Protein AF-A0A9X6NQ61-F1 (afdb_monomer_lite)

Structure (mmCIF, N/CA/C/O backbone):
data_AF-A0A9X6NQ61-F1
#
_entry.id   AF-A0A9X6NQ61-F1
#
loop_
_atom_site.group_PDB
_atom_site.id
_atom_site.type_symbol
_atom_site.label_atom_id
_atom_site.label_alt_id
_atom_site.label_comp_id
_atom_site.label_asym_id
_atom_site.label_entity_id
_atom_site.label_seq_id
_atom_site.pdbx_PDB_ins_code
_atom_site.Cartn_x
_atom_site.Cartn_y
_atom_site.Cartn_z
_atom_site.occupancy
_atom_site.B_iso_or_equiv
_atom_site.auth_seq_id
_atom_site.auth_comp_id
_atom_site.auth_asym_id
_atom_site.auth_atom_id
_atom_site.pdbx_PDB_model_num
ATOM 1 N N . MET A 1 1 ? 4.317 9.191 -12.120 1.00 81.50 1 MET A N 1
ATOM 2 C CA . MET A 1 1 ? 4.176 8.356 -13.330 1.00 81.50 1 MET A CA 1
ATOM 3 C C . MET A 1 1 ? 5.424 8.391 -14.205 1.00 81.50 1 MET A C 1
ATOM 5 O O . MET A 1 1 ? 6.043 7.347 -14.341 1.00 81.50 1 MET A O 1
ATOM 9 N N . ALA A 1 2 ? 5.845 9.556 -14.720 1.00 90.38 2 ALA A N 1
ATOM 10 C CA . ALA A 1 2 ? 6.974 9.668 -15.660 1.00 90.38 2 ALA A CA 1
ATOM 11 C C . ALA A 1 2 ? 8.340 9.178 -15.135 1.00 90.38 2 ALA A C 1
ATOM 13 O O . ALA A 1 2 ? 9.162 8.756 -15.931 1.00 90.38 2 ALA A O 1
ATOM 14 N N . ASN A 1 3 ? 8.570 9.180 -13.819 1.00 94.38 3 ASN A N 1
ATOM 15 C CA . ASN A 1 3 ? 9.815 8.655 -13.239 1.00 94.38 3 ASN A CA 1
ATOM 16 C C . ASN A 1 3 ? 9.701 7.193 -12.779 1.00 94.38 3 ASN A C 1
ATOM 18 O O . ASN A 1 3 ? 10.684 6.624 -12.324 1.00 94.38 3 ASN A O 1
ATOM 22 N N . PHE A 1 4 ? 8.500 6.604 -12.821 1.00 96.19 4 PHE A N 1
ATOM 23 C CA . PHE A 1 4 ? 8.295 5.214 -12.415 1.00 96.19 4 PHE A CA 1
ATOM 24 C C . PHE A 1 4 ? 8.163 4.325 -13.645 1.00 96.19 4 PHE A C 1
ATOM 26 O O . PHE A 1 4 ? 9.035 3.505 -13.913 1.00 96.19 4 PHE A O 1
ATOM 33 N N . LEU A 1 5 ? 7.093 4.533 -14.418 1.00 96.94 5 LEU A N 1
ATOM 34 C CA . LEU A 1 5 ? 6.710 3.628 -15.494 1.00 96.94 5 LEU A CA 1
ATOM 35 C C . LEU A 1 5 ? 7.825 3.400 -16.528 1.00 96.94 5 LEU A C 1
ATOM 37 O O . LEU A 1 5 ? 8.130 2.235 -16.770 1.00 96.94 5 LEU A O 1
ATOM 41 N N . PRO A 1 6 ? 8.481 4.436 -17.087 1.00 96.56 6 PRO A N 1
ATOM 42 C CA . PRO A 1 6 ? 9.492 4.213 -18.119 1.00 96.56 6 PRO A CA 1
ATOM 43 C C . PRO A 1 6 ? 10.884 3.875 -17.569 1.00 96.56 6 PRO A C 1
ATOM 45 O O . PRO A 1 6 ? 11.748 3.479 -18.339 1.00 96.56 6 PRO A O 1
ATOM 48 N N . ILE A 1 7 ? 11.136 4.052 -16.266 1.00 95.50 7 ILE A N 1
ATOM 49 C CA . ILE A 1 7 ? 12.489 3.922 -15.695 1.00 95.50 7 ILE A CA 1
ATOM 50 C C . ILE A 1 7 ? 12.673 2.582 -14.987 1.00 95.50 7 ILE A C 1
ATOM 52 O O . ILE A 1 7 ? 13.757 2.011 -15.043 1.00 95.50 7 ILE A O 1
ATOM 56 N N . ILE A 1 8 ? 11.643 2.085 -14.299 1.00 96.75 8 ILE A N 1
ATOM 57 C CA . ILE A 1 8 ? 11.787 0.954 -13.380 1.00 96.75 8 ILE A CA 1
ATOM 58 C C . ILE A 1 8 ? 11.386 -0.363 -14.075 1.00 96.75 8 ILE A C 1
ATOM 60 O O . ILE A 1 8 ? 10.201 -0.572 -14.364 1.00 96.75 8 ILE A O 1
ATOM 64 N N . PRO A 1 9 ? 12.344 -1.271 -14.338 1.00 95.38 9 PRO A N 1
ATOM 65 C CA . PRO A 1 9 ? 12.135 -2.507 -15.089 1.00 95.38 9 PRO A CA 1
ATOM 66 C C . PRO A 1 9 ? 11.587 -3.634 -14.197 1.00 95.38 9 PRO A C 1
ATOM 68 O O . PRO A 1 9 ? 12.262 -4.632 -13.949 1.00 95.38 9 PRO A O 1
ATOM 71 N N . CYS A 1 10 ? 10.368 -3.476 -13.683 1.00 96.56 10 CYS A N 1
ATOM 72 C CA . CYS A 1 10 ? 9.705 -4.489 -12.861 1.00 96.56 10 CYS A CA 1
ATOM 73 C C . CYS A 1 10 ? 8.367 -4.952 -13.442 1.00 96.56 10 CYS A C 1
ATOM 75 O O . CYS A 1 10 ? 7.785 -4.273 -14.289 1.00 96.56 10 CYS A O 1
ATOM 77 N N . HIS A 1 11 ? 7.882 -6.101 -12.957 1.00 97.94 11 HIS A N 1
ATOM 78 C CA . HIS A 1 11 ? 6.531 -6.582 -13.235 1.00 97.94 11 HIS A CA 1
ATOM 79 C C . HIS A 1 11 ? 5.491 -5.636 -12.621 1.00 97.94 11 HIS A C 1
ATOM 81 O O . HIS A 1 11 ? 5.504 -5.397 -11.412 1.00 97.94 11 HIS A O 1
ATOM 87 N N . LEU A 1 12 ? 4.579 -5.116 -13.441 1.00 98.00 12 LEU A N 1
ATOM 88 C CA . LEU A 1 12 ? 3.531 -4.190 -13.026 1.00 98.00 12 LEU A CA 1
ATOM 89 C C . LEU A 1 12 ? 2.151 -4.686 -13.454 1.00 98.00 12 LEU A C 1
ATOM 91 O O . LEU A 1 12 ? 1.887 -4.895 -14.637 1.00 98.00 12 LEU A O 1
ATOM 95 N N . TYR A 1 13 ? 1.251 -4.800 -12.481 1.00 98.50 13 TYR A N 1
ATOM 96 C CA . TYR A 1 13 ? -0.189 -4.894 -12.696 1.00 98.50 13 TYR A CA 1
ATOM 97 C C . TYR A 1 13 ? -0.779 -3.496 -12.480 1.00 98.50 13 TYR A C 1
ATOM 99 O O . TYR A 1 13 ? -0.846 -3.014 -11.350 1.00 98.50 13 TYR A O 1
ATOM 107 N N . ILE A 1 14 ? -1.126 -2.804 -13.565 1.00 97.94 14 ILE A N 1
ATOM 108 C CA . ILE A 1 14 ? -1.539 -1.398 -13.542 1.00 97.94 14 ILE A CA 1
ATOM 109 C C . ILE A 1 14 ? -3.033 -1.315 -13.808 1.00 97.94 14 ILE A C 1
ATOM 111 O O . ILE A 1 14 ? -3.489 -1.605 -14.910 1.00 97.94 14 ILE A O 1
ATOM 115 N N . VAL A 1 15 ? -3.783 -0.850 -12.813 1.00 97.50 15 VAL A N 1
ATOM 116 C CA . VAL A 1 15 ? -5.192 -0.489 -12.978 1.00 97.50 15 VAL A CA 1
ATOM 117 C C . VAL A 1 15 ? -5.274 0.998 -13.297 1.00 97.50 15 VAL A C 1
ATOM 119 O O . VAL A 1 15 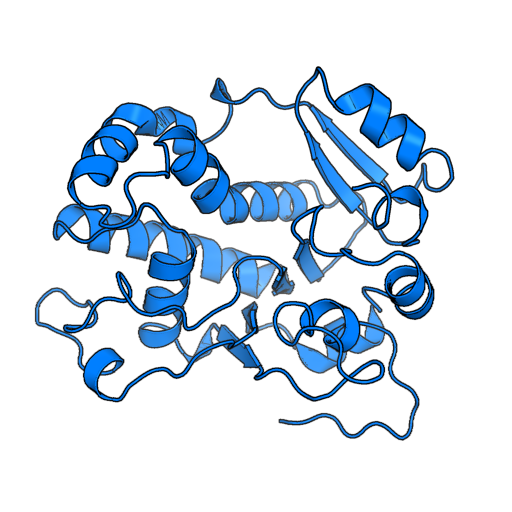? -4.687 1.822 -12.595 1.00 97.50 15 VAL A O 1
ATOM 122 N N . THR A 1 16 ? -5.966 1.346 -14.376 1.00 97.19 16 THR A N 1
ATOM 123 C CA . THR A 1 16 ? -6.075 2.723 -14.866 1.00 97.19 16 THR A CA 1
ATOM 124 C C . THR A 1 16 ? -7.431 2.967 -15.526 1.00 97.19 16 THR A C 1
ATOM 126 O O . THR A 1 16 ? -8.171 2.025 -15.808 1.00 97.19 16 THR A O 1
ATOM 129 N N . ASP A 1 17 ? -7.787 4.228 -15.745 1.00 96.31 17 ASP A N 1
ATOM 130 C CA . ASP A 1 17 ? -8.988 4.600 -16.490 1.00 96.31 17 ASP A CA 1
ATOM 131 C C . ASP A 1 17 ? -8.736 4.579 -18.010 1.00 96.31 17 ASP A C 1
ATOM 133 O O . ASP A 1 17 ? -7.605 4.471 -18.490 1.00 96.31 17 ASP A O 1
ATOM 137 N N . SER A 1 18 ? -9.810 4.676 -18.794 1.00 97.31 18 SER A N 1
ATOM 138 C CA . SER A 1 18 ? -9.718 4.646 -20.257 1.00 97.31 18 SER A CA 1
ATOM 139 C C . SER A 1 18 ? -9.001 5.857 -20.858 1.00 97.31 18 SER A C 1
ATOM 141 O O . SER A 1 18 ? -8.491 5.757 -21.969 1.00 97.31 18 SER A O 1
ATOM 143 N N . GLU A 1 19 ? -8.984 6.996 -20.163 1.00 97.19 19 GLU A N 1
ATOM 144 C CA . GLU A 1 19 ? -8.360 8.235 -20.644 1.00 97.19 19 GLU A CA 1
ATOM 145 C C . GLU A 1 19 ? -6.833 8.176 -20.497 1.00 97.19 19 GLU A C 1
ATOM 147 O O . GLU A 1 19 ? -6.093 8.682 -21.339 1.00 97.19 19 GLU A O 1
ATOM 152 N N . SER A 1 20 ? -6.364 7.507 -19.446 1.00 96.50 20 SER A N 1
ATOM 153 C CA . SER A 1 20 ? -4.957 7.371 -19.077 1.00 96.50 20 SER A CA 1
ATOM 154 C C . SER A 1 20 ? -4.289 6.139 -19.696 1.00 96.50 20 SER A C 1
ATOM 156 O O . SER A 1 20 ? -3.062 6.107 -19.815 1.00 96.50 20 SER A O 1
ATOM 158 N N . ALA A 1 21 ? -5.068 5.139 -20.125 1.00 97.12 21 ALA A N 1
ATOM 159 C CA . ALA A 1 21 ? -4.572 3.856 -20.628 1.00 97.12 21 ALA A CA 1
ATOM 160 C C . ALA A 1 21 ? -3.501 3.995 -21.721 1.00 97.12 21 ALA A C 1
ATOM 162 O O . ALA A 1 21 ? -2.420 3.420 -21.596 1.00 97.12 21 ALA A O 1
ATOM 163 N N . SER A 1 22 ? -3.746 4.818 -22.746 1.00 97.19 22 SER A N 1
ATOM 164 C CA . SER A 1 22 ? -2.795 4.988 -23.853 1.00 97.19 22 SER A CA 1
ATOM 165 C C . SER A 1 22 ? -1.465 5.600 -23.408 1.00 97.19 22 SER A C 1
ATOM 167 O O . SER A 1 22 ? -0.414 5.275 -23.955 1.00 97.19 22 SER A O 1
ATOM 169 N N . GLU A 1 23 ? -1.491 6.492 -22.416 1.00 97.31 23 GLU A N 1
ATOM 170 C CA . GLU A 1 23 ? -0.270 7.093 -21.875 1.00 97.31 23 GLU A CA 1
ATOM 171 C C . GLU A 1 23 ? 0.503 6.092 -21.008 1.00 97.31 23 GLU A C 1
ATOM 173 O O . GLU A 1 23 ? 1.728 6.021 -21.101 1.00 97.31 23 GLU A O 1
ATOM 178 N N . VAL A 1 24 ? -0.196 5.277 -20.212 1.00 97.19 24 VAL A N 1
ATOM 179 C CA . VAL A 1 24 ? 0.412 4.183 -19.439 1.00 97.19 24 VAL A CA 1
ATOM 180 C C . VAL A 1 24 ? 1.105 3.188 -20.370 1.00 97.19 24 VAL A C 1
ATOM 182 O O . VAL A 1 24 ? 2.274 2.869 -20.154 1.00 97.19 24 VAL A O 1
ATOM 185 N N . GLU A 1 25 ? 0.421 2.741 -21.424 1.00 96.75 25 GLU A N 1
ATOM 186 C CA . GLU A 1 25 ? 0.977 1.830 -22.431 1.00 96.75 25 GLU A CA 1
ATOM 187 C C . GLU A 1 25 ? 2.195 2.441 -23.127 1.00 96.75 25 GLU A C 1
ATOM 189 O O . GLU A 1 25 ? 3.233 1.792 -23.245 1.00 96.75 25 GLU A O 1
ATOM 194 N N . ARG A 1 26 ? 2.118 3.721 -23.515 1.00 97.75 26 ARG A N 1
ATOM 195 C CA . ARG A 1 26 ? 3.241 4.440 -24.129 1.00 97.75 26 ARG A CA 1
ATOM 196 C C . ARG A 1 26 ? 4.453 4.512 -23.200 1.00 97.75 26 ARG A C 1
ATOM 198 O O . ARG A 1 26 ? 5.577 4.315 -23.650 1.00 97.75 26 ARG A O 1
ATOM 205 N N . LEU A 1 27 ? 4.245 4.800 -21.915 1.00 97.69 27 LEU A N 1
ATOM 206 C CA . LEU A 1 27 ? 5.321 4.866 -20.920 1.00 97.69 27 LEU A CA 1
ATOM 207 C C . LEU A 1 27 ? 5.892 3.490 -20.555 1.00 97.69 27 LEU A C 1
ATOM 209 O O . LEU A 1 27 ? 6.984 3.428 -19.999 1.00 97.69 27 LEU A O 1
ATOM 21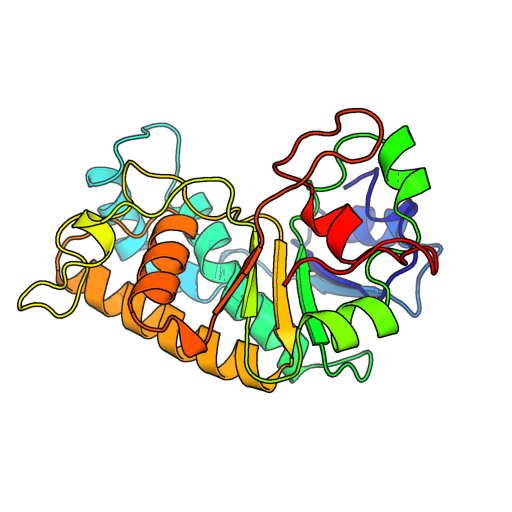3 N N . ARG A 1 28 ? 5.176 2.402 -20.850 1.00 97.62 28 ARG A N 1
ATOM 214 C CA . ARG A 1 28 ? 5.609 1.013 -20.629 1.00 97.62 28 ARG A CA 1
ATOM 215 C C . ARG A 1 28 ? 5.963 0.275 -21.918 1.00 97.62 28 ARG A C 1
ATOM 217 O O . ARG A 1 28 ? 6.131 -0.940 -21.883 1.00 97.62 28 ARG A O 1
ATOM 224 N N . ALA A 1 29 ? 6.132 0.991 -23.029 1.00 97.06 29 ALA A N 1
ATOM 225 C CA . ALA A 1 29 ? 6.420 0.401 -24.335 1.00 97.06 29 ALA A CA 1
ATOM 226 C C . ALA A 1 29 ? 7.701 -0.456 -24.355 1.00 97.06 29 ALA A C 1
ATOM 228 O O . ALA A 1 29 ? 7.752 -1.447 -25.081 1.00 97.06 29 ALA A O 1
ATOM 229 N N . ASP A 1 30 ? 8.695 -0.118 -23.527 1.00 97.00 30 ASP A N 1
ATOM 230 C CA . ASP A 1 30 ? 9.949 -0.875 -23.394 1.00 97.00 30 ASP A CA 1
ATOM 231 C C . ASP A 1 30 ? 9.821 -2.125 -22.495 1.00 97.00 30 ASP A C 1
ATOM 233 O O . ASP A 1 30 ? 10.749 -2.929 -22.426 1.00 97.00 30 ASP A O 1
ATOM 237 N N . PHE A 1 31 ? 8.670 -2.319 -21.836 1.00 96.50 31 PHE A N 1
ATOM 238 C CA . PHE A 1 31 ? 8.402 -3.398 -20.874 1.00 96.50 31 PHE A CA 1
ATOM 239 C C . PHE A 1 31 ? 7.084 -4.155 -21.160 1.00 96.50 31 PHE A C 1
ATOM 241 O O . PHE A 1 31 ? 6.224 -4.266 -20.272 1.00 96.50 31 PHE A O 1
ATOM 248 N N . PRO A 1 32 ? 6.850 -4.638 -22.397 1.00 93.69 32 PRO A N 1
ATOM 249 C CA . PRO A 1 32 ? 5.556 -5.190 -22.795 1.00 93.69 32 PRO A CA 1
ATOM 250 C C . PRO A 1 32 ? 5.233 -6.539 -22.137 1.00 93.69 32 PRO A C 1
ATOM 252 O O . PRO A 1 32 ? 4.059 -6.863 -21.979 1.00 93.69 32 PRO A O 1
ATOM 255 N N . ASN A 1 33 ? 6.243 -7.325 -21.744 1.00 95.94 33 ASN A N 1
ATOM 256 C CA . ASN A 1 33 ? 6.042 -8.629 -21.098 1.00 95.94 33 ASN A CA 1
ATOM 257 C C . ASN A 1 33 ? 6.010 -8.521 -19.568 1.00 95.94 33 ASN A C 1
ATOM 259 O O . ASN A 1 33 ? 5.606 -9.452 -18.881 1.00 95.94 33 ASN A O 1
ATOM 263 N N . GLU A 1 34 ? 6.417 -7.371 -19.040 1.00 96.94 34 GLU A N 1
ATOM 264 C CA . GLU A 1 34 ? 6.486 -7.050 -17.623 1.00 96.94 34 GLU A CA 1
ATOM 265 C C . GLU A 1 34 ? 5.332 -6.132 -17.200 1.00 96.94 34 GLU A C 1
ATOM 267 O O . GLU A 1 34 ? 5.340 -5.583 -16.101 1.00 96.94 34 GLU A O 1
ATOM 272 N N . THR A 1 35 ? 4.342 -5.909 -18.066 1.00 97.94 35 THR A N 1
ATOM 273 C CA . THR A 1 35 ? 3.245 -4.978 -17.793 1.00 97.94 35 THR A CA 1
ATOM 274 C C . THR A 1 35 ? 1.906 -5.582 -18.181 1.00 97.94 35 THR A C 1
ATOM 276 O O . THR A 1 35 ? 1.672 -5.939 -19.331 1.00 97.94 35 THR A O 1
ATOM 279 N N . LYS A 1 36 ? 0.985 -5.626 -17.220 1.00 98.12 36 LYS A N 1
ATOM 280 C CA . LYS A 1 36 ? -0.428 -5.918 -17.433 1.00 98.12 36 LYS A CA 1
ATOM 281 C C . LYS A 1 36 ? -1.213 -4.646 -17.144 1.00 98.12 36 LYS A C 1
ATOM 283 O O . LYS A 1 36 ? -1.224 -4.184 -16.007 1.00 98.12 36 LYS A O 1
ATOM 288 N N . VAL A 1 37 ? -1.862 -4.085 -18.162 1.00 98.06 37 VAL A N 1
ATOM 289 C CA . VAL A 1 37 ? -2.749 -2.922 -18.010 1.00 98.06 37 VAL A CA 1
ATOM 290 C C . VAL A 1 37 ? -4.196 -3.399 -17.935 1.00 98.06 37 VAL A C 1
ATOM 292 O O . VAL A 1 37 ? -4.646 -4.179 -18.774 1.00 98.06 37 VAL A O 1
ATOM 295 N N . ILE A 1 38 ? -4.918 -2.923 -16.926 1.00 98.12 38 ILE A N 1
ATOM 296 C CA . ILE A 1 38 ? -6.340 -3.166 -16.709 1.00 98.12 38 ILE A CA 1
ATOM 297 C C . ILE A 1 38 ? -7.057 -1.825 -16.758 1.00 98.12 38 ILE A C 1
ATOM 299 O O . ILE A 1 38 ? -6.824 -0.955 -15.918 1.00 98.12 38 ILE A O 1
ATOM 303 N N . VAL A 1 39 ? -7.951 -1.673 -17.730 1.00 98.12 39 VAL A N 1
ATOM 304 C CA . VAL A 1 39 ? -8.818 -0.498 -17.815 1.00 98.12 39 VAL A CA 1
ATOM 305 C C . VAL A 1 39 ? -10.061 -0.741 -16.971 1.00 98.12 39 VAL A C 1
ATOM 307 O O . VAL A 1 39 ? -10.788 -1.706 -17.206 1.00 98.12 39 VAL A O 1
ATOM 310 N N . LYS A 1 40 ? -10.309 0.127 -15.991 1.00 97.44 40 LYS A N 1
ATOM 311 C CA . LYS A 1 40 ? -11.452 0.029 -15.081 1.00 97.44 40 LYS A CA 1
ATOM 312 C C . LYS A 1 40 ? -12.071 1.402 -14.847 1.00 97.44 40 LYS A C 1
ATOM 314 O O . LYS A 1 40 ? -11.358 2.378 -14.625 1.00 97.44 40 LYS A O 1
ATOM 319 N N . SER A 1 41 ? -13.400 1.484 -14.899 1.00 97.50 41 SER A N 1
ATOM 320 C CA . SER A 1 41 ? -14.103 2.727 -14.586 1.00 97.50 41 SER A CA 1
ATOM 321 C C . SER A 1 41 ? -14.241 2.909 -13.074 1.00 97.50 41 SER A C 1
ATOM 323 O O . SER A 1 41 ? -14.288 1.937 -12.320 1.00 97.50 41 SER A O 1
ATOM 325 N N . PHE A 1 42 ? -14.373 4.156 -12.618 1.00 97.75 42 PHE A N 1
ATOM 326 C CA . PHE A 1 42 ? -14.584 4.443 -11.196 1.00 97.75 42 PHE A CA 1
ATOM 327 C C . PHE A 1 42 ? -15.820 3.724 -10.626 1.00 97.75 42 PHE A C 1
ATOM 329 O O . PHE A 1 42 ? -15.789 3.236 -9.504 1.00 97.75 42 PHE A O 1
ATOM 336 N N . SER A 1 43 ? -16.900 3.603 -11.404 1.00 97.50 43 SER A N 1
ATOM 337 C CA . SER A 1 43 ? -18.125 2.915 -10.973 1.00 97.50 43 SER A CA 1
ATOM 338 C C . SER A 1 43 ? -17.973 1.403 -10.796 1.00 97.50 43 SER A C 1
ATOM 340 O O . SER A 1 43 ? -18.802 0.790 -10.122 1.00 97.50 43 SER A O 1
ATOM 342 N N . ASP A 1 44 ? -16.939 0.797 -11.384 1.00 97.38 44 ASP A N 1
ATOM 343 C CA . ASP A 1 44 ? -16.690 -0.642 -11.259 1.00 97.38 44 ASP A CA 1
ATOM 344 C C . ASP A 1 44 ? -15.967 -1.000 -9.953 1.00 97.38 44 ASP A C 1
ATOM 346 O O . ASP A 1 44 ? -15.991 -2.165 -9.543 1.00 97.38 44 ASP A O 1
ATOM 350 N N . LEU A 1 45 ? -15.359 -0.008 -9.292 1.00 98.38 45 LEU A N 1
ATOM 351 C CA . LEU A 1 45 ? -14.671 -0.165 -8.013 1.00 98.38 45 LEU A CA 1
ATOM 352 C C . LEU A 1 45 ? -15.645 -0.650 -6.930 1.00 98.38 45 LEU A C 1
ATOM 354 O O . LEU A 1 45 ? -16.824 -0.280 -6.900 1.00 98.38 45 LEU A O 1
ATOM 358 N N . ILE A 1 46 ? -15.163 -1.498 -6.028 1.00 98.19 46 ILE A N 1
ATOM 359 C CA . ILE A 1 46 ? -15.983 -2.081 -4.964 1.00 98.19 46 ILE A CA 1
ATOM 360 C C . ILE A 1 46 ? -16.423 -0.989 -3.989 1.00 98.19 46 ILE A C 1
ATOM 362 O O . ILE A 1 46 ? -17.618 -0.862 -3.714 1.00 98.19 46 ILE A O 1
ATOM 366 N N . GLU A 1 47 ? -15.501 -0.142 -3.539 1.00 98.31 47 GLU A N 1
ATOM 367 C CA . GLU A 1 47 ? -15.795 0.935 -2.600 1.00 98.31 47 GLU A CA 1
ATOM 368 C C . GLU A 1 47 ? -16.624 2.054 -3.243 1.00 98.31 47 GLU A C 1
ATOM 370 O O . GLU A 1 47 ? -17.395 2.713 -2.543 1.00 98.31 47 GLU A O 1
ATOM 375 N N . ALA A 1 48 ? -16.599 2.216 -4.572 1.00 98.31 48 ALA A N 1
ATOM 376 C CA . ALA A 1 48 ? -17.498 3.149 -5.261 1.00 98.31 48 ALA A CA 1
ATOM 377 C C . ALA A 1 48 ? -18.978 2.766 -5.092 1.00 98.31 48 ALA A C 1
ATOM 379 O O . ALA A 1 48 ? -19.846 3.638 -5.030 1.00 98.31 48 ALA A O 1
ATOM 380 N N . LYS A 1 49 ? -19.287 1.473 -4.924 1.00 98.06 49 LYS A N 1
ATOM 381 C CA . LYS A 1 49 ? -20.657 0.990 -4.658 1.00 98.06 49 LYS A CA 1
ATOM 382 C C . LYS A 1 49 ? -21.164 1.405 -3.273 1.00 98.06 49 LYS A C 1
ATOM 384 O O . LYS A 1 49 ? -22.364 1.342 -3.020 1.00 98.06 49 LYS A O 1
ATOM 389 N N . ARG A 1 50 ? -20.270 1.863 -2.389 1.00 97.19 50 ARG A N 1
ATOM 390 C CA . ARG A 1 50 ? -20.566 2.369 -1.039 1.00 97.19 50 ARG A CA 1
ATOM 391 C C . ARG A 1 50 ? -20.530 3.900 -0.972 1.00 97.19 50 ARG A C 1
ATOM 393 O O . ARG A 1 50 ? -20.377 4.458 0.109 1.00 97.19 50 ARG A O 1
ATOM 400 N N . MET A 1 51 ? -20.724 4.597 -2.098 1.00 98.00 51 MET A N 1
ATOM 401 C CA . MET A 1 51 ? -20.614 6.063 -2.183 1.00 98.00 51 MET A CA 1
ATOM 402 C C . MET A 1 51 ? -21.431 6.824 -1.129 1.00 98.00 51 MET A C 1
ATOM 404 O O . MET A 1 51 ? -20.939 7.797 -0.567 1.00 98.00 51 MET A O 1
ATOM 408 N N . THR A 1 52 ? -22.650 6.379 -0.802 1.00 97.88 52 THR A N 1
ATOM 409 C CA . THR A 1 52 ? -23.456 7.016 0.257 1.00 97.88 52 THR A CA 1
ATOM 410 C C . THR A 1 52 ? -22.725 7.043 1.601 1.00 97.88 52 THR A C 1
ATOM 412 O O . THR A 1 52 ? -22.711 8.078 2.260 1.00 97.88 52 THR A O 1
ATOM 415 N N . MET A 1 53 ? -22.049 5.951 1.968 1.00 97.50 53 MET A N 1
ATOM 416 C CA . MET A 1 53 ? -21.247 5.887 3.191 1.00 97.50 53 MET A CA 1
ATOM 417 C C . MET A 1 53 ? -20.057 6.854 3.121 1.00 97.50 53 MET A C 1
ATOM 419 O O . MET A 1 53 ? -19.791 7.567 4.086 1.00 97.50 53 MET A O 1
ATOM 423 N N . TRP A 1 54 ? -19.384 6.964 1.973 1.00 98.00 54 TRP A N 1
ATOM 424 C CA . TRP A 1 54 ? -18.257 7.889 1.806 1.00 98.00 54 TRP A CA 1
ATOM 425 C C . TRP A 1 54 ? -18.659 9.364 1.874 1.00 98.00 54 TRP A C 1
ATOM 427 O O . TRP A 1 54 ? -17.913 10.177 2.418 1.00 98.00 54 TRP A O 1
ATOM 437 N N . VAL A 1 55 ? -19.855 9.708 1.392 1.00 97.62 55 VAL A N 1
ATOM 438 C CA . VAL A 1 55 ? -20.435 11.049 1.559 1.00 97.62 55 VAL A CA 1
ATOM 439 C C . VAL A 1 55 ? -20.683 11.363 3.037 1.00 97.62 55 VAL A C 1
ATOM 441 O O . VAL A 1 55 ? -20.445 12.484 3.474 1.00 97.62 55 VAL A O 1
ATOM 444 N N . GLU A 1 56 ? -21.109 10.390 3.842 1.00 96.69 56 GLU A N 1
ATOM 445 C CA . GLU A 1 56 ? -21.279 10.589 5.288 1.00 96.69 56 GLU A CA 1
ATOM 446 C C . GLU A 1 56 ? -19.931 10.807 5.998 1.00 96.69 56 GLU A C 1
ATOM 448 O O . GLU A 1 56 ? -19.830 11.647 6.897 1.00 96.69 56 GLU A O 1
ATOM 453 N N . GLN A 1 57 ? -18.865 10.127 5.556 1.00 96.94 57 GLN A N 1
ATOM 454 C CA . GLN A 1 57 ? -17.522 10.265 6.135 1.00 96.94 57 GLN A CA 1
ATOM 455 C C . GLN A 1 57 ? -16.941 11.683 6.008 1.00 96.94 57 GLN A C 1
ATOM 457 O O . GLN A 1 57 ? -16.154 12.086 6.866 1.00 96.94 57 GLN A O 1
ATOM 462 N N . THR A 1 58 ? -17.360 12.492 5.025 1.00 96.12 58 THR A N 1
ATOM 463 C CA . THR A 1 58 ? -16.882 13.887 4.893 1.00 96.12 58 THR A CA 1
ATOM 464 C C . THR A 1 58 ? -17.272 14.760 6.088 1.00 96.12 58 THR A C 1
ATOM 466 O O . THR A 1 58 ? -16.650 15.794 6.346 1.00 96.12 58 THR A O 1
ATOM 469 N N . GLN A 1 59 ? -18.330 14.382 6.815 1.00 94.88 59 GLN A N 1
ATOM 470 C CA . GLN A 1 59 ? -18.760 15.093 8.020 1.00 94.88 59 GLN A CA 1
ATOM 471 C C . GLN A 1 59 ? -17.808 14.843 9.189 1.00 94.88 59 GLN A C 1
ATOM 473 O O . GLN A 1 59 ? -17.607 15.733 10.016 1.00 94.88 59 GLN A O 1
ATOM 478 N N . LEU A 1 60 ? -17.197 13.658 9.223 1.00 94.94 60 LEU A N 1
ATOM 479 C CA . LEU A 1 60 ? -16.221 13.267 10.231 1.00 94.94 60 LEU A CA 1
ATOM 480 C C . LEU A 1 60 ? -14.813 13.757 9.884 1.00 94.94 60 LEU A C 1
ATOM 482 O O . LEU A 1 60 ? -14.012 13.943 10.795 1.00 94.94 60 LEU A O 1
ATOM 486 N N . ASP A 1 61 ? -14.507 14.001 8.606 1.00 95.00 61 ASP A N 1
ATOM 487 C CA . ASP A 1 61 ? -13.181 14.467 8.207 1.00 95.00 61 ASP A CA 1
ATOM 488 C C . ASP A 1 61 ? -12.900 15.894 8.703 1.00 95.00 61 ASP A C 1
ATOM 490 O O . ASP A 1 61 ? -13.636 16.856 8.440 1.00 95.00 61 ASP A O 1
ATOM 494 N N . HIS A 1 62 ? -11.790 16.028 9.419 1.00 91.75 62 HIS A N 1
ATOM 495 C CA . HIS A 1 62 ? -11.268 17.309 9.876 1.00 91.75 62 HIS A CA 1
ATOM 496 C C . HIS A 1 62 ? -10.550 18.072 8.750 1.00 91.75 62 HIS A C 1
ATOM 498 O O . HIS A 1 62 ? -10.484 19.301 8.781 1.00 91.75 62 HIS A O 1
ATOM 504 N N . GLU A 1 63 ? -10.068 17.365 7.727 1.00 90.75 63 GLU A N 1
ATOM 505 C CA . GLU A 1 63 ? -9.374 17.909 6.566 1.00 90.75 63 GLU A CA 1
ATOM 506 C C . GLU A 1 63 ? -10.374 18.168 5.430 1.00 90.75 63 GLU A C 1
ATOM 508 O O . GLU A 1 63 ? -10.694 17.303 4.623 1.00 90.75 63 GLU A O 1
ATOM 513 N N . LYS A 1 64 ? -10.875 19.403 5.331 1.00 86.00 64 LYS A N 1
ATOM 514 C CA . LYS A 1 64 ? -11.994 19.765 4.432 1.00 86.00 64 LYS A CA 1
ATOM 515 C C . LYS A 1 64 ? -11.686 19.781 2.926 1.00 86.00 64 LYS A C 1
ATOM 517 O O . LYS A 1 64 ? -12.519 20.235 2.151 1.00 86.00 64 LYS A O 1
ATOM 522 N N . HIS A 1 65 ? -10.507 19.330 2.514 1.00 91.62 65 HIS A N 1
ATOM 523 C CA . HIS A 1 65 ? -10.084 19.318 1.113 1.00 91.62 65 HIS A CA 1
ATOM 524 C C . HIS A 1 65 ? -10.177 17.929 0.461 1.00 91.62 65 HIS A C 1
ATOM 526 O O . HIS A 1 65 ? -9.984 17.821 -0.748 1.00 91.62 65 HIS A O 1
ATOM 532 N N . HIS A 1 66 ? -10.479 16.881 1.233 1.00 95.56 66 HIS A N 1
ATOM 533 C CA . HIS A 1 66 ? -10.709 15.540 0.702 1.00 95.56 66 HIS A CA 1
ATOM 534 C C . HIS A 1 66 ? -12.144 15.364 0.197 1.00 95.56 66 HIS A C 1
ATOM 536 O O . HIS A 1 66 ? -13.076 16.000 0.696 1.00 95.56 66 HIS A O 1
ATOM 542 N N . THR A 1 67 ? -12.322 14.477 -0.784 1.00 97.44 67 THR A N 1
ATOM 543 C CA . THR A 1 67 ? -13.629 14.164 -1.375 1.00 97.44 67 THR A CA 1
ATOM 544 C C . THR A 1 67 ? -13.997 12.690 -1.165 1.00 97.44 67 THR A C 1
ATOM 546 O O . THR A 1 67 ? -13.102 11.860 -0.981 1.00 97.44 67 THR A O 1
ATOM 549 N N . PRO A 1 68 ? -15.293 12.329 -1.221 1.00 97.94 68 PRO A N 1
ATOM 550 C CA . PRO A 1 68 ? -15.735 10.934 -1.173 1.00 97.94 68 PRO A CA 1
ATOM 551 C C . PRO A 1 68 ? -15.048 10.037 -2.208 1.00 97.94 68 PRO A C 1
ATOM 553 O O . PRO A 1 68 ? -14.689 8.902 -1.907 1.00 97.94 68 PRO A O 1
ATOM 556 N N . GLU A 1 69 ? -14.816 10.548 -3.417 1.00 98.31 69 GLU A N 1
ATOM 557 C CA . GLU A 1 69 ? -14.135 9.818 -4.485 1.00 98.31 69 GLU A CA 1
ATOM 558 C C . GLU A 1 69 ? -12.686 9.502 -4.115 1.00 98.31 69 GLU A C 1
ATOM 560 O O . GLU A 1 69 ? -12.197 8.414 -4.408 1.00 98.31 69 GLU A O 1
ATOM 565 N N . LEU A 1 70 ? -12.007 10.414 -3.418 1.00 97.56 70 LEU A N 1
ATOM 566 C CA . LEU A 1 70 ? -10.657 10.169 -2.925 1.00 97.56 70 LEU A CA 1
ATOM 567 C C . LEU A 1 70 ? -10.641 9.072 -1.852 1.00 97.56 70 LEU A C 1
ATOM 569 O O . LEU A 1 70 ? -9.766 8.207 -1.885 1.00 97.56 70 LEU A O 1
ATOM 573 N N . TYR A 1 71 ? -11.632 9.055 -0.953 1.00 98.38 71 TYR A N 1
ATOM 574 C CA . TYR A 1 71 ? -11.776 7.984 0.039 1.00 98.38 71 TYR A CA 1
ATOM 575 C C . TYR A 1 71 ? -11.990 6.621 -0.618 1.00 98.38 71 TYR A C 1
ATOM 577 O O . TYR A 1 71 ? -11.386 5.642 -0.180 1.00 98.38 71 TYR A O 1
ATOM 585 N N . VAL A 1 72 ? -12.791 6.564 -1.690 1.00 98.62 72 VAL A N 1
ATOM 586 C CA . VAL A 1 72 ? -12.952 5.351 -2.504 1.00 98.62 72 VAL A CA 1
ATOM 587 C C . VAL A 1 72 ? -11.592 4.885 -3.011 1.00 98.62 72 VAL A C 1
ATOM 589 O O . VAL A 1 72 ? -11.198 3.766 -2.713 1.00 98.62 72 VAL A O 1
ATOM 592 N N . ILE A 1 73 ? -10.838 5.741 -3.708 1.00 97.88 73 ILE A N 1
ATOM 593 C CA . ILE A 1 73 ? -9.540 5.356 -4.287 1.00 97.88 73 ILE A CA 1
ATOM 594 C C . ILE A 1 73 ? -8.560 4.856 -3.220 1.00 97.88 73 ILE A C 1
ATOM 596 O O . ILE A 1 73 ? -7.871 3.860 -3.438 1.00 97.88 73 ILE A O 1
ATOM 600 N N . TRP A 1 74 ? -8.496 5.513 -2.061 1.00 98.25 74 TRP A N 1
ATOM 601 C CA . TRP A 1 74 ? -7.629 5.086 -0.963 1.00 98.25 74 TRP A CA 1
ATOM 602 C C . TRP A 1 74 ? -8.015 3.718 -0.398 1.00 98.25 74 TRP A C 1
ATOM 604 O O . TRP A 1 74 ? -7.148 2.867 -0.207 1.00 98.25 74 TRP A O 1
ATOM 614 N N . ASN A 1 75 ? -9.303 3.478 -0.169 1.00 98.44 75 ASN A N 1
ATOM 615 C CA . ASN A 1 75 ? -9.781 2.230 0.423 1.00 98.44 75 ASN A CA 1
ATOM 616 C C . ASN A 1 75 ? -9.914 1.081 -0.598 1.00 98.44 75 ASN A C 1
ATOM 618 O O . ASN A 1 75 ? -9.983 -0.084 -0.210 1.00 98.44 75 ASN A O 1
ATOM 622 N N . GLU A 1 76 ? -9.870 1.378 -1.898 1.00 98.56 76 GLU A N 1
ATOM 623 C CA . GLU A 1 76 ? -9.903 0.392 -2.984 1.00 98.56 76 GLU A CA 1
ATOM 624 C C . GLU A 1 76 ? -8.549 -0.312 -3.191 1.00 98.56 76 GLU A C 1
ATOM 626 O O . GLU A 1 76 ? -8.495 -1.416 -3.730 1.00 98.56 76 GLU A O 1
ATOM 631 N N . LYS A 1 77 ? -7.437 0.281 -2.730 1.00 98.50 77 LYS A N 1
ATOM 632 C CA . LYS A 1 77 ? -6.071 -0.243 -2.938 1.00 98.50 77 LYS A CA 1
ATOM 633 C C . LYS A 1 77 ? -5.926 -1.718 -2.560 1.00 98.50 77 LYS A C 1
ATOM 635 O O . LYS A 1 77 ? -5.260 -2.481 -3.257 1.00 98.50 77 LYS A O 1
ATOM 640 N N . VAL A 1 78 ? -6.547 -2.128 -1.452 1.00 98.50 78 VAL A N 1
ATOM 641 C CA . VAL A 1 78 ? -6.477 -3.510 -0.960 1.00 98.50 78 VAL A CA 1
ATOM 642 C C . VAL A 1 78 ? -7.270 -4.460 -1.866 1.00 98.50 78 VAL A C 1
ATOM 644 O O . VAL A 1 78 ? -6.793 -5.560 -2.132 1.00 98.50 78 VAL A O 1
ATOM 647 N N . HIS A 1 79 ? -8.423 -4.042 -2.397 1.00 98.62 79 HIS A N 1
ATOM 648 C CA . HIS A 1 79 ? -9.162 -4.802 -3.410 1.00 98.62 79 HIS A CA 1
ATOM 649 C C . HIS A 1 79 ? -8.372 -4.955 -4.711 1.00 98.62 79 HIS A C 1
ATOM 651 O O . HIS A 1 79 ? -8.232 -6.070 -5.204 1.00 98.62 79 HIS A O 1
ATOM 657 N N . LEU A 1 80 ? -7.773 -3.881 -5.228 1.00 98.62 80 LEU A N 1
ATOM 658 C CA . LEU A 1 80 ? -6.971 -3.952 -6.458 1.00 98.62 80 LEU A CA 1
ATOM 659 C C . LEU A 1 80 ? -5.727 -4.833 -6.290 1.00 98.62 80 LEU A C 1
ATOM 661 O O . LEU A 1 80 ? -5.353 -5.564 -7.206 1.00 98.62 80 LEU A O 1
ATOM 665 N N . LEU A 1 81 ? -5.103 -4.809 -5.109 1.00 98.50 81 LEU A N 1
ATOM 666 C CA . LEU A 1 81 ? -3.999 -5.712 -4.791 1.00 98.50 81 LEU A CA 1
ATOM 667 C C . LEU A 1 81 ? -4.456 -7.180 -4.764 1.00 98.50 81 LEU A C 1
ATOM 669 O O . LEU A 1 81 ? -3.722 -8.059 -5.210 1.00 98.50 81 LEU A O 1
ATOM 673 N N . MET A 1 82 ? -5.667 -7.449 -4.270 1.00 98.69 82 MET A N 1
ATOM 674 C CA . MET A 1 82 ? -6.267 -8.785 -4.288 1.00 98.69 82 MET A CA 1
ATOM 675 C C . MET A 1 82 ? -6.585 -9.266 -5.705 1.00 98.69 82 MET A C 1
ATOM 677 O O . MET A 1 82 ? -6.307 -10.419 -6.016 1.00 98.69 82 MET A O 1
ATOM 681 N N . GLU A 1 83 ? -7.076 -8.395 -6.585 1.00 98.56 83 GLU A N 1
ATOM 682 C CA . GLU A 1 83 ? -7.281 -8.736 -7.999 1.00 98.56 83 GLU A CA 1
ATOM 683 C C . GLU A 1 83 ? -5.969 -9.130 -8.686 1.00 98.56 83 GLU A C 1
ATOM 685 O O . GLU A 1 83 ? -5.914 -10.143 -9.380 1.00 98.56 83 GLU A O 1
ATOM 690 N N . ALA A 1 84 ? -4.885 -8.386 -8.435 1.00 98.62 84 ALA A N 1
ATOM 691 C CA . ALA A 1 84 ? -3.563 -8.726 -8.959 1.00 98.62 84 ALA A CA 1
ATOM 692 C C . ALA A 1 84 ? -3.074 -10.100 -8.460 1.00 98.62 84 ALA A C 1
ATOM 694 O O . ALA A 1 84 ? -2.449 -10.844 -9.215 1.00 98.62 84 ALA A O 1
ATOM 695 N N . ILE A 1 85 ? -3.381 -10.452 -7.205 1.00 98.69 85 ILE A N 1
ATOM 696 C CA . ILE A 1 85 ? -3.089 -11.769 -6.617 1.00 98.69 85 ILE A CA 1
ATOM 697 C C . ILE A 1 85 ? -3.922 -12.883 -7.261 1.00 98.69 85 ILE A C 1
ATOM 699 O O . ILE A 1 85 ? -3.445 -14.011 -7.380 1.00 98.69 85 ILE A O 1
ATOM 703 N N . GLU A 1 86 ? -5.176 -12.607 -7.608 1.00 98.50 86 GLU A N 1
ATOM 704 C CA . GLU A 1 86 ? -6.089 -13.585 -8.202 1.00 98.50 86 GLU A CA 1
ATOM 705 C C . GLU A 1 86 ? -5.774 -13.850 -9.675 1.00 98.50 86 GLU A C 1
ATOM 707 O O . GLU A 1 86 ? -5.776 -15.008 -10.091 1.00 98.50 86 GLU A O 1
ATOM 712 N N . GLU A 1 87 ? -5.466 -12.808 -10.452 1.00 98.44 87 GLU A N 1
ATOM 713 C CA . GLU A 1 87 ? -5.065 -12.965 -11.853 1.00 98.44 87 GLU A CA 1
ATOM 714 C C . GLU A 1 87 ? -3.629 -13.498 -11.976 1.00 98.44 87 GLU A C 1
ATOM 716 O O . GLU A 1 87 ? -3.351 -14.312 -12.853 1.00 98.44 87 GLU A O 1
ATOM 721 N N . ASN A 1 88 ? -2.729 -13.039 -11.098 1.00 98.38 88 ASN A N 1
ATOM 722 C CA . ASN A 1 88 ? -1.309 -13.389 -11.025 1.00 98.38 88 ASN A CA 1
ATOM 723 C C . ASN A 1 88 ? -0.621 -13.611 -12.392 1.00 98.38 88 ASN A C 1
ATOM 725 O O . ASN A 1 88 ? -0.047 -14.677 -12.637 1.00 98.38 88 ASN A O 1
ATOM 729 N N . PRO A 1 89 ? -0.639 -12.618 -13.302 1.00 98.12 89 PRO A N 1
ATOM 730 C CA . PRO A 1 89 ? -0.166 -12.805 -14.676 1.00 98.12 89 PRO A CA 1
ATOM 731 C C . PRO A 1 89 ? 1.346 -13.062 -14.787 1.00 98.12 89 PRO A C 1
ATOM 733 O O . PRO A 1 89 ? 1.822 -13.442 -15.854 1.00 98.12 89 PRO A O 1
ATOM 736 N N . PHE A 1 90 ? 2.095 -12.854 -13.701 1.00 97.62 90 PHE A N 1
ATOM 737 C CA . PHE A 1 90 ? 3.553 -12.973 -13.649 1.00 97.62 90 PHE A CA 1
ATOM 738 C C . PHE A 1 90 ? 4.041 -14.103 -12.735 1.00 97.62 90 PHE A C 1
ATOM 740 O O . PHE A 1 90 ? 5.219 -14.112 -12.384 1.00 97.62 90 PHE A O 1
ATOM 747 N N . ASP A 1 91 ? 3.150 -15.004 -12.303 1.00 97.31 91 ASP A N 1
ATOM 748 C CA . ASP A 1 91 ? 3.476 -16.147 -11.432 1.00 97.31 91 ASP A CA 1
ATOM 749 C C . ASP A 1 91 ? 4.299 -15.746 -10.190 1.00 97.31 91 ASP A C 1
ATOM 751 O O . ASP A 1 91 ? 5.371 -16.270 -9.893 1.00 97.31 91 ASP A O 1
ATOM 755 N N . SER A 1 92 ? 3.828 -14.711 -9.496 1.00 97.00 92 SER A N 1
ATOM 756 C CA . SER A 1 92 ? 4.481 -14.128 -8.326 1.00 97.00 92 SER A CA 1
ATOM 757 C C . SER A 1 92 ? 3.887 -14.655 -7.020 1.00 97.00 92 SER A C 1
ATOM 759 O O . SER A 1 92 ? 2.677 -14.838 -6.902 1.00 97.00 92 SER A O 1
ATOM 761 N N . ASP A 1 93 ? 4.736 -14.823 -6.005 1.00 97.38 93 ASP A N 1
ATOM 762 C CA . ASP A 1 93 ? 4.307 -15.108 -4.626 1.00 97.38 93 ASP A CA 1
ATOM 763 C C . ASP A 1 93 ? 4.130 -13.829 -3.790 1.00 97.38 93 ASP A C 1
ATOM 765 O O . ASP A 1 93 ? 3.407 -13.814 -2.789 1.00 97.38 93 ASP A O 1
ATOM 769 N N . TYR A 1 94 ? 4.803 -12.748 -4.191 1.00 98.25 94 TYR A N 1
ATOM 770 C CA . TYR A 1 94 ? 4.888 -11.483 -3.465 1.00 98.25 94 TYR A CA 1
ATOM 771 C C . TYR A 1 94 ? 4.273 -10.346 -4.269 1.00 98.25 94 TYR A C 1
ATOM 773 O O . TYR A 1 94 ? 4.561 -10.185 -5.451 1.00 98.25 94 TYR A O 1
ATOM 781 N N . PHE A 1 95 ? 3.473 -9.526 -3.591 1.00 98.56 95 PHE A N 1
ATOM 782 C CA . PHE A 1 95 ? 2.713 -8.444 -4.203 1.00 98.56 95 PHE A CA 1
ATOM 783 C C . PHE A 1 95 ? 2.872 -7.181 -3.367 1.00 98.56 95 PHE A C 1
ATOM 785 O O . PHE A 1 95 ? 2.645 -7.201 -2.155 1.00 98.56 95 PHE A O 1
ATOM 792 N N . LEU A 1 96 ? 3.257 -6.084 -4.018 1.00 98.31 96 LEU A N 1
ATOM 793 C CA . LEU A 1 96 ? 3.412 -4.770 -3.404 1.00 98.31 96 LEU A CA 1
ATOM 794 C C . LEU A 1 96 ? 2.477 -3.784 -4.103 1.00 98.31 96 LEU A C 1
ATOM 796 O O . LEU A 1 96 ? 2.592 -3.565 -5.307 1.00 98.31 96 LEU A O 1
ATOM 800 N N . TRP A 1 97 ? 1.590 -3.148 -3.345 1.00 98.56 97 TRP A N 1
ATOM 801 C CA . TRP A 1 97 ? 0.969 -1.909 -3.788 1.00 98.56 97 TRP A CA 1
ATOM 802 C C . TRP A 1 97 ? 2.033 -0.812 -3.822 1.00 98.56 97 TRP A C 1
ATOM 804 O O . TRP A 1 97 ? 2.801 -0.672 -2.870 1.00 98.56 97 TRP A O 1
ATOM 814 N N . THR A 1 98 ? 2.071 -0.031 -4.901 1.00 98.06 98 THR A N 1
ATOM 815 C CA . THR A 1 98 ? 2.948 1.139 -5.041 1.00 98.06 98 THR A CA 1
ATOM 816 C C . THR A 1 98 ? 2.182 2.255 -5.730 1.00 98.06 98 THR A C 1
ATOM 818 O O . THR A 1 98 ? 1.808 2.119 -6.895 1.00 98.06 98 THR A O 1
ATOM 821 N N . ASP A 1 99 ? 1.979 3.378 -5.043 1.00 96.62 99 ASP A N 1
ATOM 822 C CA . ASP A 1 99 ? 1.385 4.555 -5.666 1.00 96.62 99 ASP A CA 1
ATOM 823 C C . ASP A 1 99 ? 2.271 5.007 -6.837 1.00 96.62 99 ASP A C 1
ATOM 825 O O . ASP A 1 99 ? 3.478 5.228 -6.705 1.00 96.62 99 ASP A O 1
ATOM 829 N N . ILE A 1 100 ? 1.660 5.237 -7.999 1.00 94.06 100 ILE A N 1
ATOM 830 C CA . ILE A 1 100 ? 2.378 5.588 -9.236 1.00 94.06 100 ILE A CA 1
ATOM 831 C C . ILE A 1 100 ? 3.164 6.916 -9.150 1.00 94.06 100 ILE A C 1
ATOM 833 O O . ILE A 1 100 ? 3.968 7.265 -10.026 1.00 94.06 100 ILE A O 1
ATOM 837 N N . GLY A 1 101 ? 2.898 7.697 -8.101 1.00 93.25 101 GLY A N 1
ATOM 838 C CA . GLY A 1 101 ? 3.574 8.942 -7.752 1.00 93.25 101 GLY A CA 1
ATOM 839 C C . GLY A 1 101 ? 4.754 8.793 -6.786 1.00 93.25 101 GLY A C 1
ATOM 840 O O . GLY A 1 101 ? 5.369 9.809 -6.483 1.00 93.25 101 GLY A O 1
ATOM 841 N N . CYS A 1 102 ? 5.090 7.594 -6.296 1.00 94.75 102 CYS A N 1
ATOM 842 C CA . CYS A 1 102 ? 6.161 7.406 -5.305 1.00 94.75 102 CYS A CA 1
ATOM 843 C C . CYS A 1 102 ? 7.555 7.801 -5.822 1.00 94.75 102 CYS A C 1
ATOM 845 O O . CYS A 1 102 ? 8.369 8.319 -5.062 1.00 94.75 102 CYS A O 1
ATOM 847 N N . PHE A 1 103 ? 7.823 7.632 -7.118 1.00 94.94 103 PHE A N 1
ATOM 848 C CA . PHE A 1 103 ? 9.070 8.075 -7.745 1.00 94.94 103 PHE A CA 1
ATOM 849 C C . PHE A 1 103 ? 8.978 9.572 -8.077 1.00 94.94 103 PHE A C 1
ATOM 851 O O . PHE A 1 103 ? 8.540 9.969 -9.159 1.00 94.94 103 PHE A O 1
ATOM 858 N N . ARG A 1 104 ? 9.324 10.422 -7.104 1.00 91.19 104 ARG A N 1
ATOM 859 C CA . ARG A 1 104 ? 9.177 11.889 -7.198 1.00 91.19 104 ARG A CA 1
ATOM 860 C C . ARG A 1 104 ? 10.308 12.582 -7.953 1.00 91.19 104 ARG A C 1
ATOM 862 O O . ARG A 1 104 ? 10.067 13.610 -8.575 1.00 91.19 104 ARG A O 1
ATOM 869 N N . ASP A 1 105 ? 11.503 12.010 -7.914 1.00 90.88 105 ASP A N 1
ATOM 870 C CA . ASP A 1 105 ? 12.725 12.596 -8.458 1.00 90.88 105 ASP A CA 1
ATOM 871 C C . ASP A 1 105 ? 13.359 11.648 -9.482 1.00 90.88 105 ASP A C 1
ATOM 873 O O . ASP A 1 105 ? 13.470 10.449 -9.222 1.00 90.88 105 ASP A O 1
ATOM 877 N N . ALA A 1 106 ? 13.729 12.179 -10.649 1.00 89.31 106 ALA A N 1
ATOM 878 C CA . ALA A 1 106 ? 14.228 11.375 -11.762 1.00 89.31 106 ALA A CA 1
ATOM 879 C C . ALA A 1 106 ? 15.623 10.796 -11.473 1.00 89.31 106 ALA A C 1
ATOM 881 O O . ALA A 1 106 ? 15.836 9.603 -11.667 1.00 89.31 106 ALA A O 1
ATOM 882 N N . GLU A 1 107 ? 16.539 11.601 -10.922 1.00 90.62 107 GLU A N 1
ATOM 883 C CA . GLU A 1 107 ? 17.904 11.158 -10.604 1.00 90.62 107 GLU A CA 1
ATOM 884 C C . GLU A 1 107 ? 17.896 10.032 -9.557 1.00 90.62 107 GLU A C 1
ATOM 886 O O . GLU A 1 107 ? 18.635 9.051 -9.647 1.00 90.62 107 GLU A O 1
ATOM 891 N N . ARG A 1 108 ? 17.024 10.133 -8.550 1.00 90.00 108 ARG A N 1
ATOM 892 C CA . ARG A 1 108 ? 16.836 9.077 -7.548 1.00 90.00 108 ARG A CA 1
ATOM 893 C C . ARG A 1 108 ? 16.149 7.846 -8.123 1.00 90.00 108 ARG A C 1
ATOM 895 O O . ARG A 1 108 ? 16.500 6.744 -7.712 1.00 90.00 108 ARG A O 1
ATOM 902 N N . ALA A 1 109 ? 15.206 8.002 -9.051 1.00 93.00 109 ALA A N 1
ATOM 903 C CA . ALA A 1 109 ? 14.568 6.863 -9.708 1.00 93.00 109 ALA A CA 1
ATOM 904 C C . ALA A 1 109 ? 15.590 6.001 -10.466 1.00 93.00 109 ALA A C 1
ATOM 906 O O . ALA A 1 109 ? 15.562 4.779 -10.339 1.00 93.00 109 ALA A O 1
ATOM 907 N N . GLU A 1 110 ? 16.559 6.617 -11.150 1.00 93.25 110 GLU A N 1
ATOM 908 C CA . GLU A 1 110 ? 17.652 5.900 -11.828 1.00 93.25 110 GLU A CA 1
ATOM 909 C C . GLU A 1 110 ? 18.504 5.061 -10.857 1.00 93.25 110 GLU A C 1
ATOM 911 O O . GLU A 1 110 ? 18.941 3.956 -11.189 1.00 93.25 110 GLU A O 1
ATOM 916 N N . LYS A 1 111 ? 18.676 5.534 -9.615 1.00 93.38 111 LYS A N 1
ATOM 917 C CA . LYS A 1 111 ? 19.380 4.810 -8.537 1.00 93.38 111 LYS A CA 1
ATOM 918 C C . LYS A 1 111 ? 18.547 3.678 -7.914 1.00 93.38 111 LYS A C 1
ATOM 920 O O . LYS A 1 111 ? 19.081 2.893 -7.135 1.00 93.38 111 LYS A O 1
ATOM 925 N N . LEU A 1 112 ? 17.257 3.581 -8.242 1.00 94.75 112 LEU A N 1
ATOM 926 C CA . LEU A 1 112 ? 16.294 2.617 -7.690 1.00 94.75 112 LEU A CA 1
ATOM 927 C C . LEU A 1 112 ? 15.747 1.650 -8.753 1.00 94.75 112 LEU A C 1
ATOM 929 O O . LEU A 1 112 ? 14.734 0.994 -8.543 1.00 94.75 112 LEU A O 1
ATOM 933 N N . THR A 1 113 ? 16.437 1.506 -9.884 1.00 96.00 113 THR A N 1
ATOM 934 C CA . THR A 1 113 ? 16.057 0.620 -11.005 1.00 96.00 113 THR A CA 1
ATOM 935 C C . THR A 1 113 ? 16.033 -0.870 -10.662 1.00 96.00 113 THR A C 1
ATOM 937 O O . THR A 1 113 ? 15.525 -1.671 -11.435 1.00 96.00 113 THR A O 1
ATOM 940 N N . SER A 1 114 ? 16.542 -1.267 -9.496 1.00 96.44 114 SER A N 1
ATOM 941 C CA . SER A 1 114 ? 16.401 -2.641 -8.997 1.00 96.44 114 SER A CA 1
ATOM 942 C C . SER A 1 114 ? 15.120 -2.873 -8.193 1.00 96.44 114 SER A C 1
ATOM 944 O O . SER A 1 114 ? 14.947 -3.954 -7.644 1.00 96.44 114 SER A O 1
ATOM 946 N N . TYR A 1 115 ? 14.245 -1.873 -8.074 1.00 96.44 115 TYR A N 1
ATOM 947 C CA . TYR A 1 115 ? 13.002 -1.981 -7.324 1.00 96.44 115 TYR A CA 1
ATOM 948 C C . TYR A 1 115 ? 11.886 -2.703 -8.107 1.00 96.44 115 TYR A C 1
ATOM 950 O O . TYR A 1 115 ? 11.625 -2.343 -9.254 1.00 96.44 115 TYR A O 1
ATOM 958 N N . PRO A 1 116 ? 11.112 -3.590 -7.456 1.00 96.19 116 PRO A N 1
ATOM 959 C CA . PRO A 1 116 ? 11.507 -4.367 -6.287 1.00 96.19 116 PRO A CA 1
ATOM 960 C C . PRO A 1 116 ? 12.451 -5.506 -6.704 1.00 96.19 116 PRO A C 1
ATOM 962 O O . PRO A 1 116 ? 12.252 -6.153 -7.731 1.00 96.19 116 PRO A O 1
ATOM 965 N N . ASP A 1 117 ? 13.451 -5.799 -5.877 1.00 95.75 117 ASP A N 1
ATOM 966 C CA . ASP A 1 117 ? 14.333 -6.949 -6.071 1.00 95.75 117 ASP A CA 1
ATOM 967 C C . ASP A 1 117 ? 13.683 -8.182 -5.433 1.00 95.75 117 ASP A C 1
ATOM 969 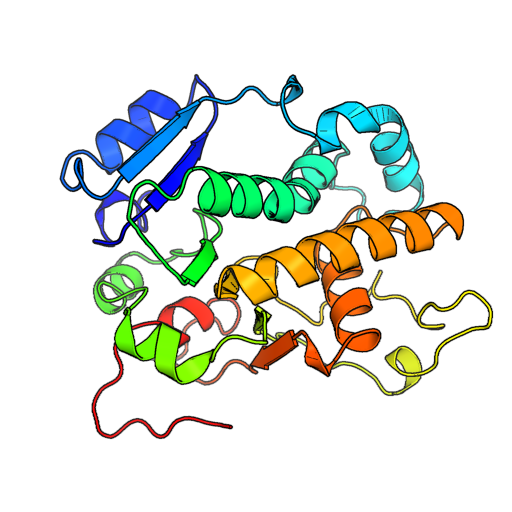O O . ASP A 1 117 ? 13.326 -8.172 -4.249 1.00 95.75 117 ASP A O 1
ATOM 973 N N . THR A 1 118 ? 13.514 -9.251 -6.215 1.00 91.44 118 THR A N 1
ATOM 974 C CA . THR A 1 118 ? 12.791 -10.461 -5.793 1.00 91.44 118 THR A CA 1
ATOM 975 C C . THR A 1 118 ? 13.415 -11.100 -4.555 1.00 91.44 118 THR A C 1
ATOM 977 O O . THR A 1 118 ? 12.710 -11.360 -3.580 1.00 91.44 118 THR A O 1
ATOM 980 N N . TYR A 1 119 ? 14.736 -11.313 -4.565 1.00 91.69 119 TYR A N 1
ATOM 981 C CA . TYR A 1 119 ? 15.449 -11.964 -3.462 1.00 91.69 119 TYR A CA 1
ATOM 982 C C . TYR A 1 119 ? 15.389 -11.128 -2.180 1.00 91.69 119 TYR A C 1
ATOM 984 O O . TYR A 1 119 ? 15.108 -11.645 -1.094 1.00 91.69 119 TYR A O 1
ATOM 992 N N . THR A 1 120 ? 15.615 -9.821 -2.310 1.00 93.00 120 THR A N 1
ATOM 993 C CA . THR A 1 120 ? 15.530 -8.861 -1.208 1.00 93.00 120 THR A CA 1
ATOM 994 C C . THR A 1 120 ? 14.127 -8.864 -0.610 1.00 93.00 120 THR A C 1
ATOM 996 O O . THR A 1 120 ? 13.976 -9.020 0.600 1.00 93.00 120 THR A O 1
ATOM 999 N N . THR A 1 121 ? 13.091 -8.786 -1.446 1.00 93.44 121 THR A N 1
ATOM 1000 C CA . THR A 1 121 ? 11.691 -8.773 -1.002 1.00 93.44 121 THR A CA 1
ATOM 1001 C C . THR A 1 121 ? 11.325 -10.052 -0.251 1.00 93.44 121 THR A C 1
ATOM 1003 O O . THR A 1 121 ? 10.820 -9.973 0.873 1.00 93.44 121 THR A O 1
ATOM 1006 N N . SER A 1 122 ? 11.636 -11.229 -0.805 1.00 92.31 122 SER A N 1
ATOM 1007 C CA . SER A 1 122 ? 11.312 -12.504 -0.154 1.00 92.31 122 SER A CA 1
ATOM 1008 C C . SER A 1 122 ? 12.052 -12.691 1.172 1.00 92.31 122 SER A C 1
ATOM 1010 O O . SER A 1 122 ? 11.463 -13.136 2.157 1.00 92.31 122 SER A O 1
ATOM 1012 N N . SER A 1 123 ? 13.331 -12.300 1.220 1.00 91.75 123 SER A N 1
ATOM 1013 C CA . SER A 1 123 ? 14.167 -12.401 2.422 1.00 91.75 123 SER A CA 1
ATOM 1014 C C . SER A 1 123 ? 13.676 -11.482 3.546 1.00 91.75 123 SER A C 1
ATOM 1016 O O . SER A 1 123 ? 13.652 -11.871 4.713 1.00 91.75 123 SER A O 1
ATOM 1018 N N . LEU A 1 124 ? 13.232 -10.268 3.204 1.00 91.19 124 LEU A N 1
ATOM 1019 C CA . LEU A 1 124 ? 12.790 -9.283 4.190 1.00 91.19 124 LEU A CA 1
ATOM 1020 C C . LEU A 1 124 ? 11.394 -9.570 4.750 1.00 91.19 124 LEU A C 1
ATOM 1022 O O . LEU A 1 124 ? 11.160 -9.280 5.924 1.00 91.19 124 LEU A O 1
ATOM 1026 N N . LEU A 1 125 ? 10.460 -10.094 3.952 1.00 90.44 125 LEU A N 1
ATOM 1027 C CA . LEU A 1 125 ? 9.050 -10.189 4.360 1.00 90.44 125 LEU A CA 1
ATOM 1028 C C . LEU A 1 125 ? 8.646 -11.544 4.942 1.00 90.44 125 LEU A C 1
ATOM 1030 O O . LEU A 1 125 ? 7.696 -11.603 5.725 1.00 90.44 125 LEU A O 1
ATOM 1034 N N . GLY A 1 126 ? 9.340 -12.629 4.588 1.00 91.12 126 GLY A N 1
ATOM 1035 C CA . GLY A 1 126 ? 8.839 -13.971 4.887 1.00 91.12 126 GLY A CA 1
ATOM 1036 C C . GLY A 1 126 ? 7.454 -14.187 4.262 1.00 91.12 126 GLY A C 1
ATOM 1037 O O . GLY A 1 126 ? 7.163 -13.630 3.207 1.00 91.12 126 GLY A O 1
ATOM 1038 N N . THR A 1 127 ? 6.591 -14.993 4.882 1.00 95.75 127 THR A N 1
ATOM 1039 C CA . THR A 1 127 ? 5.286 -15.374 4.294 1.00 95.75 127 THR A CA 1
ATOM 1040 C C . THR A 1 127 ? 4.062 -14.974 5.118 1.00 95.75 127 THR A C 1
ATOM 1042 O O . THR A 1 127 ? 2.935 -15.131 4.646 1.00 95.75 127 THR A O 1
ATOM 1045 N N . ASN A 1 128 ? 4.266 -14.450 6.330 1.00 96.00 128 ASN A N 1
ATOM 1046 C CA . ASN A 1 128 ? 3.201 -14.261 7.323 1.00 96.00 128 ASN A CA 1
ATOM 1047 C C . ASN A 1 128 ? 2.809 -12.797 7.552 1.00 96.00 128 ASN A C 1
ATOM 1049 O O . ASN A 1 128 ? 1.795 -12.543 8.196 1.00 96.00 128 ASN A O 1
ATOM 1053 N N . ASN A 1 129 ? 3.593 -11.842 7.046 1.00 96.81 129 ASN A N 1
ATOM 1054 C CA . ASN A 1 129 ? 3.425 -10.428 7.362 1.00 96.81 129 ASN A CA 1
ATOM 1055 C C . ASN A 1 129 ? 3.193 -9.577 6.111 1.00 96.81 129 ASN A C 1
ATOM 1057 O O . ASN A 1 129 ? 3.786 -9.818 5.059 1.00 96.81 129 ASN A O 1
ATOM 1061 N N . VAL A 1 130 ? 2.374 -8.536 6.263 1.00 98.50 130 VAL A N 1
ATOM 1062 C CA . VAL A 1 130 ? 2.271 -7.418 5.320 1.00 98.50 130 VAL A CA 1
ATOM 1063 C C . VAL A 1 130 ? 3.147 -6.274 5.815 1.00 98.50 130 VAL A C 1
ATOM 1065 O O . VAL A 1 130 ? 3.035 -5.831 6.958 1.00 98.50 130 VAL A O 1
ATOM 1068 N N . PHE A 1 131 ? 4.042 -5.806 4.958 1.00 98.56 131 PHE A N 1
ATOM 1069 C CA . PHE A 1 131 ? 4.906 -4.670 5.222 1.00 98.56 131 PHE A CA 1
ATOM 1070 C C . PHE A 1 131 ? 4.130 -3.359 5.240 1.00 98.56 131 PHE A C 1
ATOM 1072 O O . PHE A 1 131 ? 3.336 -3.095 4.338 1.00 98.56 131 PHE A O 1
ATOM 1079 N N . PHE A 1 132 ? 4.481 -2.506 6.201 1.00 98.50 132 PHE A N 1
ATOM 1080 C CA . PHE A 1 132 ? 4.157 -1.087 6.198 1.00 98.50 132 PHE A CA 1
ATOM 1081 C C . PHE A 1 132 ? 5.373 -0.256 6.599 1.00 98.50 132 PHE A C 1
ATOM 1083 O O . PHE A 1 132 ? 6.106 -0.593 7.535 1.00 98.50 132 PHE A O 1
ATOM 1090 N N . LEU A 1 133 ? 5.537 0.887 5.934 1.00 98.38 133 LEU A N 1
ATOM 1091 C CA . LEU A 1 133 ? 6.489 1.900 6.367 1.00 98.38 133 LEU A CA 1
ATOM 1092 C C . LEU A 1 133 ? 5.903 2.675 7.548 1.00 98.38 133 LEU A C 1
ATOM 1094 O O . LEU A 1 133 ? 4.880 3.342 7.416 1.00 98.38 133 LEU A O 1
ATOM 1098 N N . GLN A 1 134 ? 6.568 2.621 8.694 1.00 97.94 134 GLN A N 1
ATOM 1099 C CA . GLN A 1 134 ? 6.197 3.367 9.884 1.00 97.94 134 GLN A CA 1
ATOM 1100 C C . GLN A 1 134 ? 6.831 4.765 9.846 1.00 97.94 134 GLN A C 1
ATOM 1102 O O . GLN A 1 134 ? 7.979 4.954 10.249 1.00 97.94 134 GLN A O 1
ATOM 1107 N N . VAL A 1 135 ? 6.066 5.749 9.373 1.00 96.56 135 VAL A N 1
ATOM 1108 C CA . VAL A 1 135 ? 6.485 7.158 9.250 1.00 96.56 135 VAL A CA 1
ATOM 1109 C C . VAL A 1 135 ? 6.235 7.978 10.521 1.00 96.56 135 VAL A C 1
ATOM 1111 O O . VAL A 1 135 ? 6.795 9.061 10.669 1.00 96.56 135 VAL A O 1
ATOM 1114 N N . GLY A 1 136 ? 5.433 7.457 11.453 1.00 95.62 136 GLY A N 1
ATOM 1115 C CA . GLY A 1 136 ? 5.133 8.081 12.741 1.00 95.62 136 GLY A CA 1
ATOM 1116 C C . GLY A 1 136 ? 5.122 7.078 13.896 1.00 95.62 136 GLY A C 1
ATOM 1117 O O . GLY A 1 136 ? 5.233 5.865 13.714 1.00 95.62 136 GLY A O 1
ATOM 1118 N N . ASN A 1 137 ? 5.013 7.574 15.126 1.00 94.50 137 ASN A N 1
ATOM 1119 C CA . ASN A 1 137 ? 5.000 6.712 16.307 1.00 94.50 137 ASN A CA 1
ATOM 1120 C C . ASN A 1 137 ? 3.579 6.249 16.641 1.00 94.50 137 ASN A C 1
ATOM 1122 O O . ASN A 1 137 ? 2.653 7.055 16.656 1.00 94.50 137 ASN A O 1
ATOM 1126 N N . PHE A 1 138 ? 3.439 4.968 16.980 1.00 95.25 138 PHE A N 1
ATOM 1127 C CA . PHE A 1 138 ? 2.275 4.473 17.708 1.00 95.25 138 PHE A CA 1
ATOM 1128 C C . PHE A 1 138 ? 2.448 4.841 19.181 1.00 95.25 138 PHE A C 1
ATOM 1130 O O . PHE A 1 138 ? 3.448 4.474 19.804 1.00 95.25 138 PHE A O 1
ATOM 1137 N N . ARG A 1 139 ? 1.503 5.602 19.726 1.00 93.38 139 ARG A N 1
ATOM 1138 C CA . ARG A 1 139 ? 1.504 6.039 21.123 1.00 93.38 139 ARG A CA 1
ATOM 1139 C C . ARG A 1 139 ? 0.941 4.935 22.014 1.00 93.38 139 ARG A C 1
ATOM 1141 O O . ARG A 1 139 ? 0.244 4.037 21.541 1.00 93.38 139 ARG A O 1
ATOM 1148 N N . GLN A 1 140 ? 1.233 4.990 23.312 1.00 92.06 140 GLN A N 1
ATOM 1149 C CA . GLN A 1 140 ? 0.764 3.965 24.250 1.00 92.06 140 GLN A CA 1
ATOM 1150 C C . GLN A 1 140 ? -0.768 3.912 24.296 1.00 92.06 140 GLN A C 1
ATOM 1152 O O . GLN A 1 140 ? -1.353 2.836 24.359 1.00 92.06 140 GLN A O 1
ATOM 1157 N N . GLU A 1 141 ? -1.422 5.063 24.188 1.00 91.81 141 GLU A N 1
ATOM 1158 C CA . GLU A 1 141 ? -2.874 5.189 24.142 1.00 91.81 141 GLU A CA 1
ATOM 1159 C C . GLU A 1 141 ? -3.525 4.534 22.914 1.00 91.81 141 GLU A C 1
ATOM 1161 O O . GLU A 1 141 ? -4.680 4.123 22.999 1.00 91.81 141 GLU A O 1
ATOM 1166 N N . HIS A 1 142 ? -2.796 4.361 21.804 1.00 94.25 142 HIS A N 1
ATOM 1167 C CA . HIS A 1 142 ? -3.294 3.595 20.656 1.00 94.25 142 HIS A CA 1
ATOM 1168 C C . HIS A 1 142 ? -3.393 2.097 20.964 1.00 94.25 142 HIS A C 1
ATOM 1170 O O . HIS A 1 142 ? -4.161 1.401 20.320 1.00 94.25 142 HIS A O 1
ATOM 1176 N N . GLN A 1 143 ? -2.641 1.595 21.947 1.00 94.12 143 GLN A N 1
ATOM 1177 C CA . GLN A 1 143 ? -2.631 0.176 22.329 1.00 94.12 143 GLN A CA 1
ATOM 1178 C C . GLN A 1 143 ? -3.741 -0.182 23.330 1.00 94.12 143 GLN A C 1
ATOM 1180 O O . GLN A 1 143 ? -3.917 -1.349 23.674 1.00 94.12 143 GLN A O 1
ATOM 1185 N N . ILE A 1 144 ? -4.482 0.811 23.831 1.00 96.44 144 ILE A N 1
ATOM 1186 C CA . ILE A 1 144 ? -5.576 0.590 24.777 1.00 96.44 144 ILE A CA 1
ATOM 1187 C C . ILE A 1 144 ? -6.849 0.320 23.977 1.00 96.44 144 ILE A C 1
ATOM 1189 O O . ILE A 1 144 ? -7.372 1.216 23.314 1.00 96.44 144 ILE A O 1
ATOM 1193 N N . ILE A 1 145 ? -7.344 -0.915 24.049 1.00 97.44 145 ILE A N 1
ATOM 1194 C CA . ILE A 1 145 ? -8.547 -1.352 23.335 1.00 97.44 145 ILE A CA 1
ATOM 1195 C C . ILE A 1 145 ? -9.778 -1.137 24.216 1.00 97.44 145 ILE A C 1
ATOM 1197 O O . ILE A 1 145 ? -9.807 -1.566 25.370 1.00 97.44 145 ILE A O 1
ATOM 1201 N N . GLY A 1 146 ? -10.780 -0.445 23.676 1.00 96.19 146 GLY A N 1
ATOM 1202 C CA . GLY A 1 146 ? -12.056 -0.193 24.336 1.00 96.19 146 GLY A 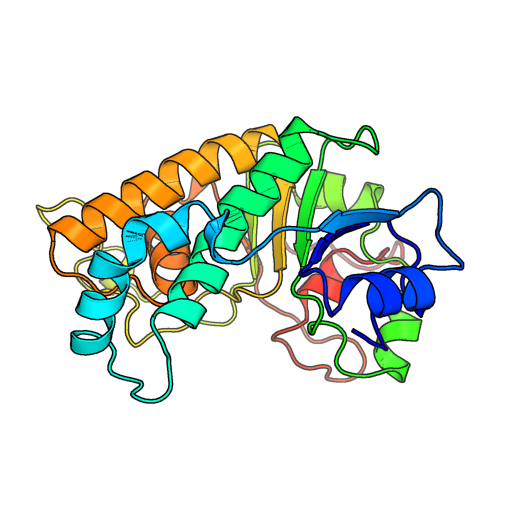CA 1
ATOM 1203 C C . GLY A 1 146 ? -13.006 -1.390 24.275 1.00 96.19 146 GLY A C 1
ATOM 1204 O O . GLY A 1 146 ? -12.744 -2.394 23.613 1.00 96.19 146 GLY A O 1
ATOM 1205 N N . GLU A 1 147 ? -14.159 -1.265 24.934 1.00 95.88 147 GLU A N 1
ATOM 1206 C CA . GLU A 1 147 ? -15.192 -2.317 24.972 1.00 95.88 147 GLU A CA 1
ATOM 1207 C C . GLU A 1 147 ? -15.759 -2.663 23.586 1.00 95.88 147 GLU A C 1
ATOM 1209 O O . GLU A 1 147 ? -16.213 -3.782 23.361 1.00 95.88 147 GLU A O 1
ATOM 1214 N N . ASN A 1 148 ? -15.688 -1.728 22.636 1.00 95.69 148 ASN A N 1
ATOM 1215 C CA . ASN A 1 148 ? -16.084 -1.944 21.244 1.00 95.69 148 ASN A CA 1
ATOM 1216 C C . ASN A 1 148 ? -15.038 -2.707 20.407 1.00 95.69 148 ASN A C 1
ATOM 1218 O O . ASN A 1 148 ? -15.244 -2.905 19.210 1.00 95.69 148 ASN A O 1
ATOM 1222 N N . GLY A 1 149 ? -13.919 -3.125 21.009 1.00 96.81 149 GLY A N 1
ATOM 1223 C CA . GLY A 1 149 ? -12.857 -3.869 20.333 1.00 96.81 149 GLY A CA 1
ATOM 1224 C C . GLY A 1 149 ? -11.946 -3.015 19.446 1.00 96.81 149 GLY A C 1
ATOM 1225 O O . GLY A 1 149 ? -11.185 -3.572 18.658 1.00 96.81 149 GLY A O 1
ATOM 1226 N N . LEU A 1 150 ? -12.002 -1.685 19.561 1.00 98.06 150 LEU A N 1
ATOM 1227 C CA . LEU A 1 150 ? -11.170 -0.742 18.808 1.00 98.06 150 LEU A CA 1
ATOM 1228 C C . LEU A 1 150 ? -10.246 0.055 19.746 1.00 98.06 150 LEU A C 1
ATOM 1230 O O . LEU A 1 150 ? -10.565 0.207 20.928 1.00 98.06 150 LEU A O 1
ATOM 1234 N N . PRO A 1 151 ? -9.118 0.600 19.252 1.00 97.00 151 PRO A N 1
ATOM 1235 C CA . PRO A 1 151 ? -8.304 1.550 20.008 1.00 97.00 151 PRO A CA 1
ATOM 1236 C C . PRO A 1 151 ? -9.143 2.716 20.533 1.00 97.00 151 PRO A C 1
ATOM 1238 O O . PRO A 1 151 ? -9.869 3.336 19.756 1.00 97.00 151 PRO A O 1
ATOM 1241 N N . ILE A 1 152 ? -9.023 3.045 21.823 1.00 94.25 152 ILE A N 1
ATOM 1242 C CA . ILE A 1 152 ? -9.740 4.184 22.426 1.00 94.25 152 ILE A CA 1
ATOM 1243 C C . ILE A 1 152 ? -9.278 5.500 21.795 1.00 94.25 152 ILE A C 1
ATOM 1245 O O . ILE A 1 152 ? -10.086 6.395 21.563 1.00 94.25 152 ILE A O 1
ATOM 1249 N N . ASN A 1 153 ? -7.980 5.617 21.503 1.00 93.75 153 ASN A N 1
ATOM 1250 C CA . ASN A 1 153 ? -7.462 6.727 20.720 1.00 93.75 153 ASN A CA 1
ATOM 1251 C C . ASN A 1 153 ? -7.366 6.318 19.245 1.00 93.75 153 ASN A C 1
ATOM 1253 O O . ASN A 1 153 ? -6.602 5.420 18.890 1.00 93.75 153 ASN A O 1
ATOM 1257 N N . HIS A 1 154 ? -8.167 6.962 18.399 1.00 93.56 154 HIS A N 1
ATOM 1258 C CA . HIS A 1 154 ? -8.235 6.682 16.969 1.00 93.56 154 HIS A CA 1
ATOM 1259 C C . HIS A 1 154 ? -7.176 7.468 16.188 1.00 93.56 154 HIS A C 1
ATOM 1261 O O . HIS A 1 154 ? -6.788 8.574 16.550 1.00 93.56 154 HIS A O 1
ATOM 1267 N N . PHE A 1 155 ? -6.789 6.950 15.027 1.00 95.31 155 PHE A N 1
ATOM 1268 C CA . PHE A 1 155 ? -5.735 7.534 14.192 1.00 95.31 155 PHE A CA 1
ATOM 1269 C C . PHE A 1 155 ? -6.172 8.750 13.359 1.00 95.31 155 PHE A C 1
ATOM 1271 O O . PHE A 1 155 ? -5.512 9.106 12.389 1.00 95.31 155 PHE A O 1
ATOM 1278 N N . GLN A 1 156 ? -7.314 9.382 13.655 1.00 92.25 156 GLN A N 1
ATOM 1279 C CA . GLN A 1 156 ? -7.864 10.468 12.821 1.00 92.25 156 GLN A CA 1
ATOM 1280 C C . GLN A 1 156 ? -6.870 11.622 12.628 1.00 92.25 156 GLN A C 1
ATOM 1282 O O . GLN A 1 156 ? -6.760 12.168 11.527 1.00 92.25 156 GLN A O 1
ATOM 1287 N N . TYR A 1 157 ? -6.109 11.915 13.684 1.00 92.19 157 TYR A N 1
ATOM 1288 C CA . TYR A 1 157 ? -5.145 13.012 13.759 1.00 92.19 157 TYR A CA 1
ATOM 1289 C C . TYR A 1 157 ? -3.682 12.542 13.771 1.00 92.19 157 TYR A C 1
ATOM 1291 O O . TYR A 1 157 ? -2.781 13.369 13.875 1.00 92.19 157 TYR A O 1
ATOM 1299 N N . ASP A 1 158 ? -3.436 11.232 13.675 1.00 92.44 158 ASP A N 1
ATOM 1300 C CA . ASP A 1 158 ? -2.101 10.644 13.785 1.00 92.44 158 ASP A CA 1
ATOM 1301 C C . ASP A 1 158 ? -1.743 9.887 12.504 1.00 92.44 158 ASP A C 1
ATOM 1303 O O . ASP A 1 158 ? -2.388 8.903 12.143 1.00 92.44 158 ASP A O 1
ATOM 1307 N N . VAL A 1 159 ? -0.665 10.303 11.839 1.00 93.50 159 VAL A N 1
ATOM 1308 C CA . VAL A 1 159 ? -0.119 9.583 10.682 1.00 93.50 159 VAL A CA 1
ATOM 1309 C C . VAL A 1 159 ? 1.015 8.675 11.151 1.00 93.50 159 VAL A C 1
ATOM 1311 O O . VAL A 1 159 ? 2.146 9.120 11.337 1.00 93.50 159 VAL A O 1
ATOM 1314 N N . CYS A 1 160 ? 0.712 7.393 11.363 1.00 96.38 160 CYS A N 1
ATOM 1315 C CA . CYS A 1 160 ? 1.694 6.404 11.825 1.00 96.38 160 CYS A CA 1
ATOM 1316 C C . CYS A 1 160 ? 2.328 5.607 10.678 1.00 96.38 160 CYS A C 1
ATOM 1318 O O . CYS A 1 160 ? 3.520 5.300 10.731 1.00 96.38 160 CYS A O 1
ATOM 1320 N N . LEU A 1 161 ? 1.552 5.283 9.641 1.00 97.69 161 LEU A N 1
ATOM 1321 C CA . LEU A 1 161 ? 1.970 4.440 8.518 1.00 97.69 161 LEU A CA 1
ATOM 1322 C C . LEU A 1 161 ? 1.930 5.215 7.204 1.00 97.69 161 LEU A C 1
ATOM 1324 O O . LEU A 1 161 ? 1.026 6.017 7.008 1.00 97.69 161 LEU A O 1
ATOM 1328 N N . GLY A 1 162 ? 2.871 4.972 6.295 1.00 96.31 162 GLY A N 1
ATOM 1329 C CA . GLY A 1 162 ? 2.814 5.478 4.922 1.00 96.31 162 GLY A CA 1
ATOM 1330 C C . GLY A 1 162 ? 1.877 4.625 4.061 1.00 96.31 162 GLY A C 1
ATOM 1331 O O . GLY A 1 162 ? 2.032 3.409 4.019 1.00 96.31 162 GLY A O 1
ATOM 1332 N N . GLY A 1 163 ? 0.933 5.255 3.354 1.00 94.75 163 GLY A N 1
ATOM 1333 C CA . GLY A 1 163 ? -0.032 4.566 2.476 1.00 94.75 163 GLY A CA 1
ATOM 1334 C C . GLY A 1 163 ? 0.439 4.350 1.030 1.00 94.75 163 GLY A C 1
ATOM 1335 O O . GLY A 1 163 ? -0.322 3.833 0.213 1.00 94.75 163 GLY A O 1
ATOM 1336 N N . GLY A 1 164 ? 1.663 4.783 0.699 1.00 96.12 164 GLY A N 1
ATOM 1337 C CA . GLY A 1 164 ? 2.180 4.775 -0.674 1.00 96.12 164 GLY A CA 1
ATOM 1338 C C . GLY A 1 164 ? 2.793 3.449 -1.124 1.00 96.12 164 GLY A C 1
ATOM 1339 O O . GLY A 1 164 ? 2.774 3.151 -2.312 1.00 96.12 164 GLY A O 1
ATOM 1340 N N . VAL A 1 165 ? 3.324 2.647 -0.193 1.00 98.06 165 VAL A N 1
ATOM 1341 C CA . VAL A 1 165 ? 3.843 1.300 -0.474 1.00 98.06 165 VAL A CA 1
ATOM 1342 C C . VAL A 1 165 ? 3.500 0.369 0.681 1.00 98.06 165 VAL A C 1
ATOM 1344 O O . VAL A 1 165 ? 3.891 0.635 1.820 1.00 98.06 165 VAL A O 1
ATOM 1347 N N . PHE A 1 166 ? 2.828 -0.739 0.383 1.00 98.62 166 PHE A N 1
ATOM 1348 C CA . PHE A 1 166 ? 2.567 -1.827 1.326 1.00 98.62 166 PHE A CA 1
ATOM 1349 C C . PHE A 1 166 ? 2.398 -3.146 0.571 1.00 98.62 166 PHE A C 1
ATOM 1351 O O . PHE A 1 166 ? 2.143 -3.147 -0.629 1.00 98.62 166 PHE A O 1
ATOM 1358 N N . GLY A 1 167 ? 2.532 -4.277 1.255 1.00 98.31 167 GLY A N 1
ATOM 1359 C CA . GLY A 1 167 ? 2.316 -5.578 0.623 1.00 98.31 167 GLY A CA 1
ATOM 1360 C C . GLY A 1 167 ? 3.122 -6.700 1.254 1.00 98.31 167 GLY A C 1
ATOM 1361 O O . GLY A 1 167 ? 3.744 -6.530 2.299 1.00 98.31 167 GLY A O 1
ATOM 1362 N N . GLY A 1 168 ? 3.089 -7.872 0.639 1.00 98.12 168 GLY A N 1
ATOM 1363 C CA . GLY A 1 168 ? 3.738 -9.059 1.172 1.00 98.12 168 GLY A CA 1
ATOM 1364 C C . GLY A 1 168 ? 3.442 -10.298 0.354 1.00 98.12 168 GLY A C 1
ATOM 1365 O O . GLY A 1 168 ? 2.976 -10.223 -0.782 1.00 98.12 168 GLY A O 1
ATOM 1366 N N . HIS A 1 169 ? 3.723 -11.452 0.948 1.00 98.50 169 HIS A N 1
ATOM 1367 C CA . HIS A 1 169 ? 3.357 -12.728 0.352 1.00 98.50 169 HIS A CA 1
ATOM 1368 C C . HIS A 1 169 ? 1.830 -12.820 0.195 1.00 98.50 169 HIS A C 1
ATOM 1370 O O . HIS A 1 169 ? 1.095 -12.408 1.099 1.00 98.50 169 HIS A O 1
ATOM 1376 N N . ALA A 1 170 ? 1.340 -13.413 -0.896 1.00 98.44 170 ALA A N 1
ATOM 1377 C CA . ALA A 1 170 ? -0.087 -13.494 -1.218 1.00 98.44 170 ALA A CA 1
ATOM 1378 C C . ALA A 1 170 ? -0.937 -13.999 -0.038 1.00 98.44 170 ALA A C 1
ATOM 1380 O O . ALA A 1 170 ? -1.983 -13.437 0.271 1.00 98.44 170 ALA A O 1
ATOM 1381 N N . ASN A 1 171 ? -0.465 -15.015 0.693 1.00 97.81 171 ASN A N 1
ATOM 1382 C CA . ASN A 1 171 ? -1.156 -15.534 1.884 1.00 97.81 171 ASN A CA 1
ATOM 1383 C C . ASN A 1 171 ? -1.332 -14.499 3.008 1.00 97.81 171 ASN A C 1
ATOM 1385 O O . ASN A 1 171 ? -2.390 -14.472 3.638 1.00 97.81 171 ASN A O 1
ATOM 1389 N N . ALA A 1 172 ? -0.324 -13.663 3.264 1.00 98.38 172 ALA A N 1
ATOM 1390 C CA . ALA A 1 172 ? -0.413 -12.599 4.259 1.00 98.38 172 ALA A CA 1
ATOM 1391 C C . ALA A 1 172 ? -1.344 -11.482 3.776 1.00 98.38 172 ALA A C 1
ATOM 1393 O O . ALA A 1 172 ? -2.181 -11.012 4.541 1.00 98.38 172 ALA A O 1
ATOM 1394 N N . VAL A 1 173 ? -1.265 -11.113 2.492 1.00 98.75 173 VAL A N 1
ATOM 1395 C CA . VAL A 1 173 ? -2.136 -10.085 1.901 1.00 98.75 173 VAL A CA 1
ATOM 1396 C C . VAL A 1 173 ? -3.606 -10.514 1.914 1.00 98.75 173 VAL A C 1
ATOM 1398 O O . VAL A 1 173 ? -4.460 -9.710 2.272 1.00 98.75 173 VAL A O 1
ATOM 1401 N N . ARG A 1 174 ? -3.916 -11.789 1.638 1.00 98.69 174 ARG A N 1
ATOM 1402 C CA . ARG A 1 174 ? -5.285 -12.331 1.752 1.00 98.69 174 ARG A CA 1
ATOM 1403 C C . ARG A 1 174 ? -5.840 -12.201 3.170 1.00 98.69 174 ARG A C 1
ATOM 1405 O O . ARG A 1 174 ? -6.968 -11.750 3.354 1.00 98.69 174 ARG A O 1
ATOM 1412 N N . GLN A 1 175 ? -5.044 -12.565 4.177 1.00 98.50 175 GLN A N 1
ATOM 1413 C CA . GLN A 1 175 ? -5.434 -12.406 5.582 1.00 98.50 175 GLN A CA 1
ATOM 1414 C C . GLN A 1 175 ? -5.603 -10.930 5.949 1.00 98.50 175 GLN A C 1
ATOM 1416 O O . GLN A 1 175 ? -6.573 -10.559 6.606 1.00 98.50 175 GLN A O 1
ATOM 1421 N N . TYR A 1 176 ? -4.685 -10.081 5.489 1.00 98.75 176 TYR A N 1
ATOM 1422 C CA . TYR A 1 176 ? -4.743 -8.644 5.707 1.00 98.75 176 TYR A CA 1
ATOM 1423 C C . TYR A 1 176 ? -5.989 -8.022 5.087 1.00 98.75 176 TYR A C 1
ATOM 1425 O O . TYR A 1 176 ? -6.668 -7.270 5.772 1.00 98.75 176 TYR A O 1
ATOM 1433 N N . SER A 1 177 ? -6.346 -8.382 3.853 1.00 98.75 177 SER A N 1
ATOM 1434 C CA . SER A 1 177 ? -7.558 -7.903 3.183 1.00 98.75 177 SER A CA 1
ATOM 1435 C C . SER A 1 177 ? -8.812 -8.187 4.011 1.00 98.75 177 SER A C 1
ATOM 1437 O O . SER A 1 177 ? -9.605 -7.282 4.269 1.00 98.75 177 SER A O 1
ATOM 1439 N N . GLN A 1 178 ? -8.940 -9.408 4.537 1.00 98.62 178 GLN A N 1
ATOM 1440 C CA . GLN A 1 178 ? -10.054 -9.770 5.415 1.00 98.62 178 GLN A CA 1
ATOM 1441 C C . GLN A 1 178 ? -10.082 -8.922 6.693 1.00 98.62 178 GLN A C 1
ATOM 1443 O O . GLN A 1 178 ? -11.140 -8.414 7.067 1.00 98.62 178 GLN A O 1
ATOM 1448 N N . GLN A 1 179 ? -8.936 -8.748 7.364 1.00 98.75 179 GLN A N 1
ATOM 1449 C CA . GLN A 1 179 ? -8.884 -7.935 8.583 1.00 98.75 179 GLN A CA 1
ATOM 1450 C C . GLN 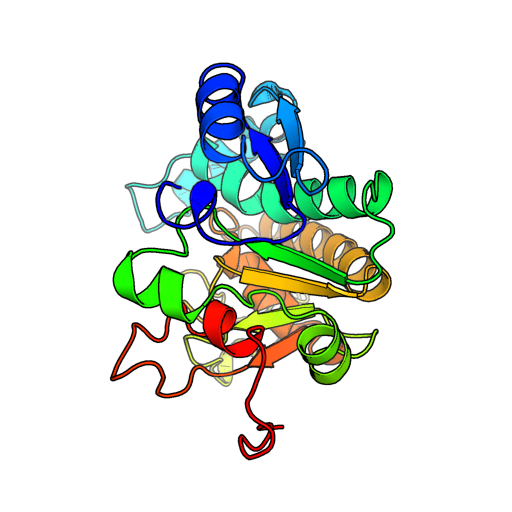A 1 179 ? -9.095 -6.449 8.303 1.00 98.75 179 GLN A C 1
ATOM 1452 O O . GLN A 1 179 ? -9.704 -5.772 9.126 1.00 98.75 179 GLN A O 1
ATOM 1457 N N . TYR A 1 180 ? -8.644 -5.948 7.157 1.00 98.81 180 TYR A N 1
ATOM 1458 C CA . TYR A 1 180 ? -8.784 -4.557 6.752 1.00 98.81 180 TYR A CA 1
ATOM 1459 C C . TYR A 1 180 ? -10.253 -4.164 6.623 1.00 98.81 180 TYR A C 1
ATOM 1461 O O . TYR A 1 180 ? -10.710 -3.292 7.360 1.00 98.81 180 TYR A O 1
ATOM 1469 N N . TYR A 1 181 ? -11.021 -4.866 5.786 1.00 98.69 181 TYR A N 1
ATOM 1470 C CA . TYR A 1 181 ? -12.433 -4.533 5.579 1.00 98.69 181 TYR A CA 1
ATOM 1471 C C . TYR A 1 181 ? -13.300 -4.862 6.800 1.00 98.69 181 TYR A C 1
ATOM 1473 O O . TYR A 1 181 ? -14.169 -4.073 7.159 1.00 98.69 181 TYR A O 1
ATOM 1481 N N . LYS A 1 182 ? -12.993 -5.937 7.545 1.00 98.69 182 LYS A N 1
ATOM 1482 C CA . LYS A 1 182 ? -13.655 -6.206 8.834 1.00 98.69 182 LYS A CA 1
ATOM 1483 C C . LYS A 1 182 ? -13.422 -5.081 9.849 1.00 98.69 182 LYS A C 1
ATOM 1485 O O . LYS A 1 182 ? -14.332 -4.715 10.589 1.00 98.69 182 LYS A O 1
ATOM 1490 N N . THR A 1 183 ? -12.200 -4.553 9.909 1.00 98.75 183 THR A N 1
ATOM 1491 C CA . THR A 1 183 ? -11.848 -3.447 10.810 1.00 98.75 183 THR A CA 1
ATOM 1492 C C . THR A 1 183 ? -12.496 -2.146 10.352 1.00 98.75 183 THR A C 1
ATOM 1494 O O . THR A 1 183 ? -13.022 -1.417 11.186 1.00 98.75 183 THR A O 1
ATOM 1497 N N . MET A 1 184 ? -12.519 -1.879 9.045 1.00 98.62 184 MET A N 1
ATOM 1498 C CA . MET A 1 184 ? -13.214 -0.733 8.457 1.00 98.62 184 MET A CA 1
ATOM 1499 C C . MET A 1 184 ? -14.699 -0.729 8.823 1.00 98.62 184 MET A C 1
ATOM 1501 O O . MET A 1 184 ? -15.194 0.280 9.318 1.00 98.62 184 MET A O 1
ATOM 1505 N N . ASP A 1 185 ? -15.389 -1.856 8.647 1.00 98.44 185 ASP A N 1
ATOM 1506 C CA . ASP A 1 185 ? -16.812 -1.977 8.975 1.00 98.44 185 ASP A CA 1
ATOM 1507 C C . ASP A 1 185 ? -17.063 -1.799 10.477 1.00 98.44 185 ASP A C 1
ATOM 1509 O O . ASP A 1 185 ? -17.994 -1.098 10.873 1.00 98.44 185 ASP A O 1
ATOM 1513 N N . LEU A 1 186 ? -16.197 -2.362 11.330 1.00 98.56 186 LEU A N 1
ATOM 1514 C CA . LEU A 1 186 ? -16.285 -2.177 12.780 1.00 98.56 186 LEU A CA 1
ATOM 1515 C C . LEU A 1 186 ? -16.063 -0.711 13.187 1.00 98.56 186 LEU A C 1
ATOM 1517 O O . LEU A 1 186 ? -16.768 -0.197 14.055 1.00 98.56 186 LEU A O 1
ATOM 1521 N N . MET A 1 187 ? -15.097 -0.024 12.574 1.00 98.44 187 MET A N 1
ATOM 1522 C CA . MET A 1 187 ? -14.861 1.406 12.800 1.00 98.44 187 MET A CA 1
ATOM 1523 C C . MET A 1 187 ? -16.069 2.233 12.350 1.00 98.44 187 MET A C 1
ATOM 1525 O O . MET A 1 187 ? -16.566 3.063 13.114 1.00 98.44 187 MET A O 1
ATOM 1529 N N . GLN A 1 188 ? -16.593 1.956 11.156 1.00 97.81 188 GLN A N 1
ATOM 1530 C CA . GLN A 1 188 ? -17.744 2.648 10.583 1.00 97.81 188 GLN A CA 1
ATOM 1531 C C . GLN A 1 188 ? -19.001 2.478 11.443 1.00 97.81 188 GLN A C 1
ATOM 1533 O O . GLN A 1 188 ? -19.656 3.472 11.759 1.00 97.81 188 GLN A O 1
ATOM 1538 N N . SER A 1 189 ? -19.299 1.263 11.915 1.00 97.62 189 SER A N 1
ATOM 1539 C CA . SER A 1 189 ? -20.454 1.008 12.787 1.00 97.62 189 SER A CA 1
ATOM 1540 C C . SER A 1 189 ? -20.347 1.687 14.157 1.00 97.62 189 SER A C 1
ATOM 1542 O O . SER A 1 189 ? -21.351 1.844 14.846 1.00 97.62 189 SER A O 1
ATOM 1544 N N . ASN A 1 190 ? -19.135 2.074 14.566 1.00 97.56 190 ASN A N 1
ATOM 1545 C CA . ASN A 1 190 ? -18.857 2.810 15.799 1.00 97.56 190 ASN A CA 1
ATOM 1546 C C . ASN A 1 190 ? -18.715 4.327 15.574 1.00 97.56 190 ASN A C 1
ATOM 1548 O O . ASN A 1 190 ? -18.299 5.040 16.484 1.00 97.56 190 ASN A O 1
ATOM 1552 N N . GLY A 1 191 ? -19.054 4.835 14.382 1.00 96.19 191 GLY A N 1
ATOM 1553 C CA . GLY A 1 191 ? -18.998 6.266 14.071 1.00 96.19 191 GLY A CA 1
ATOM 1554 C C . GLY A 1 191 ? -17.578 6.832 13.987 1.00 96.19 191 GLY A C 1
ATOM 1555 O O . GLY A 1 191 ? -17.389 8.034 14.167 1.00 96.19 191 GLY A O 1
ATOM 1556 N N . ILE A 1 192 ? -16.577 5.984 13.741 1.00 97.06 192 ILE A N 1
ATOM 1557 C CA . ILE A 1 192 ? -15.172 6.386 13.627 1.00 97.06 192 ILE A CA 1
ATOM 1558 C C . ILE A 1 192 ? -14.850 6.692 12.167 1.00 97.06 192 ILE A C 1
ATOM 1560 O O . ILE A 1 192 ? -15.284 5.981 11.261 1.00 97.06 192 ILE A O 1
ATOM 1564 N N . PHE A 1 193 ? -14.061 7.745 11.945 1.00 97.38 193 PHE A N 1
ATOM 1565 C CA . PHE A 1 193 ? -13.644 8.153 10.609 1.00 97.38 193 PHE A CA 1
ATOM 1566 C C . PHE A 1 193 ? -12.769 7.090 9.925 1.00 97.38 193 PHE A C 1
ATOM 1568 O O . PHE A 1 193 ? -11.732 6.685 10.460 1.00 97.38 193 PHE A O 1
ATOM 1575 N N . ILE A 1 194 ? -13.172 6.692 8.716 1.00 97.69 194 ILE A N 1
ATOM 1576 C CA . ILE A 1 194 ? -12.493 5.694 7.870 1.00 97.69 194 ILE A CA 1
ATOM 1577 C C . ILE A 1 194 ? -12.106 6.229 6.483 1.00 97.69 194 ILE A C 1
ATOM 1579 O O . ILE A 1 194 ? -11.624 5.470 5.649 1.00 97.69 194 ILE A O 1
ATOM 1583 N N . GLY A 1 195 ? -12.312 7.522 6.207 1.00 97.12 195 GLY A N 1
ATOM 1584 C CA . GLY A 1 195 ? -12.092 8.077 4.865 1.00 97.12 195 GLY A CA 1
ATOM 1585 C C . GLY A 1 195 ? -10.646 7.941 4.376 1.00 97.12 195 GLY A C 1
ATOM 1586 O O . GLY A 1 195 ? -10.420 7.601 3.220 1.00 97.12 195 GLY A O 1
ATOM 1587 N N . LYS A 1 196 ? -9.662 8.137 5.260 1.00 96.75 196 LYS A N 1
ATOM 1588 C CA . LYS A 1 196 ? -8.237 7.924 4.963 1.00 96.75 196 LYS A CA 1
ATOM 1589 C C . LYS A 1 196 ? -7.853 6.462 5.207 1.00 96.75 196 LYS A C 1
ATOM 1591 O O . LYS A 1 196 ? -7.981 5.968 6.326 1.00 96.75 196 LYS A O 1
ATOM 1596 N N . ASP A 1 197 ? -7.304 5.791 4.200 1.00 97.19 197 ASP A N 1
ATOM 1597 C CA . ASP A 1 197 ? -6.862 4.390 4.291 1.00 97.19 197 ASP A CA 1
ATOM 1598 C C . ASP A 1 197 ? -5.873 4.146 5.445 1.00 97.19 197 ASP A C 1
ATOM 1600 O O . ASP A 1 197 ? -5.993 3.155 6.169 1.00 97.19 197 ASP A O 1
ATOM 1604 N N . GLN A 1 198 ? -4.952 5.084 5.684 1.00 97.06 198 GLN A N 1
ATOM 1605 C CA . GLN A 1 198 ? -3.965 5.050 6.768 1.00 97.06 198 GLN A CA 1
ATOM 1606 C C . GLN A 1 198 ? -4.598 4.896 8.163 1.00 97.06 198 GLN A C 1
ATOM 1608 O O . GLN A 1 198 ? -3.969 4.310 9.049 1.00 97.06 198 GLN A O 1
ATOM 1613 N N . ASN A 1 199 ? -5.834 5.369 8.367 1.00 97.06 199 ASN A N 1
ATOM 1614 C CA . ASN A 1 199 ? -6.573 5.185 9.617 1.00 97.06 199 ASN A CA 1
ATOM 1615 C C . ASN A 1 199 ? -6.898 3.718 9.860 1.00 97.06 199 ASN A C 1
ATOM 1617 O O . ASN A 1 199 ? -6.597 3.180 10.925 1.00 97.06 199 ASN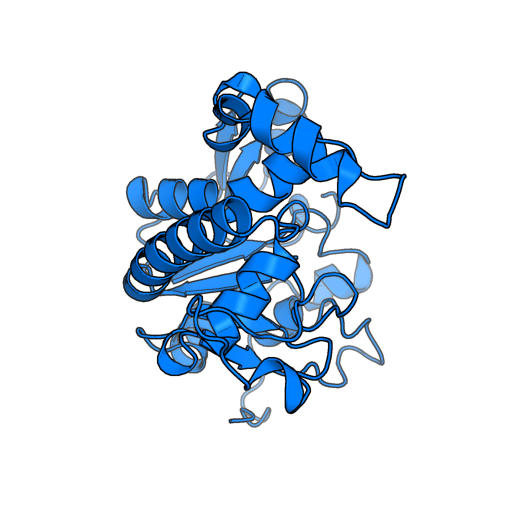 A O 1
ATOM 1621 N N . VAL A 1 200 ? -7.478 3.071 8.852 1.00 98.50 200 VAL A N 1
ATOM 1622 C CA . VAL A 1 200 ? -7.832 1.654 8.905 1.00 98.50 200 VAL A CA 1
ATOM 1623 C C . VAL A 1 200 ? -6.559 0.809 8.977 1.00 98.50 200 VAL A C 1
ATOM 1625 O O . VAL A 1 200 ? -6.459 -0.064 9.837 1.00 98.50 200 VAL A O 1
ATOM 1628 N N . MET A 1 201 ? -5.540 1.122 8.164 1.00 98.62 201 MET A N 1
ATOM 1629 C CA . MET A 1 201 ? -4.246 0.424 8.178 1.00 98.62 201 MET A CA 1
ATOM 1630 C C . MET A 1 201 ? -3.597 0.448 9.570 1.00 98.62 201 MET A C 1
ATOM 1632 O O . MET A 1 201 ? -3.134 -0.584 10.056 1.00 98.62 201 MET A O 1
ATOM 1636 N N . SER A 1 202 ? -3.586 1.613 10.227 1.00 98.50 202 SER A N 1
ATOM 1637 C CA . SER A 1 202 ? -2.990 1.777 11.559 1.00 98.50 202 SER A CA 1
ATOM 1638 C C . SER A 1 202 ? -3.790 1.044 12.637 1.00 98.50 202 SER A C 1
ATOM 1640 O O . SER A 1 202 ? -3.195 0.396 13.498 1.00 98.50 202 SER A O 1
ATOM 1642 N N . THR A 1 203 ? -5.125 1.058 12.561 1.00 98.50 203 THR A N 1
ATOM 1643 C CA . THR A 1 203 ? -5.971 0.261 13.463 1.00 98.50 203 THR A CA 1
ATOM 1644 C C . THR A 1 203 ? -5.714 -1.238 13.291 1.00 98.50 203 THR A C 1
ATOM 1646 O O . THR A 1 203 ? -5.537 -1.938 14.286 1.00 98.50 203 THR A O 1
ATOM 1649 N N . VAL A 1 204 ? -5.609 -1.740 12.055 1.00 98.62 204 VAL A N 1
ATOM 1650 C CA . VAL A 1 204 ? -5.266 -3.151 11.792 1.00 98.62 204 VAL A CA 1
ATOM 1651 C C . VAL A 1 204 ? -3.900 -3.502 12.381 1.00 98.62 204 VAL A C 1
ATOM 1653 O O . VAL A 1 204 ? -3.765 -4.551 13.005 1.00 98.62 204 VAL A O 1
ATOM 1656 N N . ALA A 1 205 ? -2.900 -2.627 12.237 1.00 98.44 205 ALA A N 1
ATOM 1657 C CA . ALA A 1 205 ? -1.563 -2.858 12.783 1.00 98.44 205 ALA A CA 1
ATOM 1658 C C . ALA A 1 205 ? -1.553 -2.990 14.316 1.00 98.44 205 ALA A C 1
ATOM 1660 O O . ALA A 1 205 ? -0.791 -3.793 14.853 1.00 98.44 205 ALA A O 1
ATOM 1661 N N . VAL A 1 206 ? -2.412 -2.243 15.017 1.00 98.25 206 VAL A N 1
ATOM 1662 C CA . VAL A 1 206 ? -2.583 -2.370 16.473 1.00 98.25 206 VAL A CA 1
ATOM 1663 C C . VAL A 1 206 ? -3.324 -3.650 16.848 1.00 98.25 206 VAL A C 1
ATOM 1665 O O . VAL A 1 206 ? -2.909 -4.348 17.769 1.00 98.25 206 VAL A O 1
ATOM 1668 N N . LEU A 1 207 ? -4.428 -3.956 16.165 1.00 98.44 207 LEU A N 1
ATOM 1669 C CA . LEU A 1 207 ? -5.285 -5.090 16.524 1.00 98.44 207 LEU A CA 1
ATOM 1670 C C . LEU A 1 207 ? -4.666 -6.443 16.149 1.00 98.44 207 LEU A C 1
ATOM 1672 O O . LEU A 1 207 ? -4.914 -7.447 16.816 1.00 98.44 207 LEU A O 1
ATOM 1676 N N . TYR A 1 208 ? -3.848 -6.475 15.097 1.00 98.19 208 TYR A N 1
ATOM 1677 C CA . TYR A 1 208 ? -3.259 -7.689 14.537 1.00 98.19 208 TYR A CA 1
ATOM 1678 C C . TYR A 1 208 ? -1.742 -7.524 14.330 1.00 98.19 208 TYR A C 1
ATOM 1680 O O . TYR A 1 208 ? -1.252 -7.649 13.205 1.00 98.19 208 TYR A O 1
ATOM 1688 N N . PRO A 1 209 ? -0.954 -7.284 15.397 1.00 97.19 209 PRO A N 1
ATOM 1689 C CA . PRO A 1 209 ? 0.468 -6.948 15.277 1.00 97.19 209 PRO A CA 1
ATOM 1690 C C . PRO A 1 209 ? 1.293 -8.069 14.634 1.00 97.19 209 PRO A C 1
ATOM 1692 O O . PRO A 1 209 ? 2.265 -7.803 13.939 1.00 97.19 209 PRO A O 1
ATOM 1695 N N . ASN A 1 210 ? 0.873 -9.328 14.793 1.00 97.12 210 ASN A N 1
ATOM 1696 C CA . ASN A 1 210 ? 1.538 -10.481 14.180 1.00 97.12 210 ASN A CA 1
ATOM 1697 C C . ASN A 1 210 ? 1.296 -10.605 12.667 1.00 97.12 210 ASN A C 1
ATOM 1699 O O . ASN A 1 210 ? 1.961 -11.416 12.029 1.00 97.12 210 ASN A O 1
ATOM 1703 N N . LEU A 1 211 ? 0.348 -9.850 12.101 1.00 98.12 211 LEU A N 1
ATOM 1704 C CA . LEU A 1 211 ? 0.033 -9.840 10.668 1.00 98.12 211 LEU A CA 1
ATOM 1705 C C . LEU A 1 211 ? 0.787 -8.738 9.917 1.00 98.12 211 LEU A C 1
ATOM 1707 O O . LEU A 1 211 ? 0.872 -8.763 8.691 1.00 98.12 211 LEU A O 1
ATOM 1711 N N . VAL A 1 212 ? 1.363 -7.772 10.631 1.00 97.81 212 VAL A N 1
ATOM 1712 C CA . VAL A 1 212 ? 2.058 -6.632 10.030 1.00 97.81 212 VAL A CA 1
ATOM 1713 C C . VAL A 1 212 ? 3.544 -6.666 10.356 1.00 97.81 212 VAL A C 1
ATOM 1715 O O . VAL A 1 212 ? 3.954 -7.098 11.428 1.00 97.81 212 VAL A O 1
ATOM 1718 N N . LYS A 1 213 ? 4.368 -6.198 9.422 1.00 97.75 213 LYS A N 1
ATOM 1719 C CA . LYS A 1 213 ? 5.780 -5.904 9.655 1.00 97.75 213 LYS A CA 1
ATOM 1720 C C . LYS A 1 213 ? 5.985 -4.408 9.490 1.00 97.75 213 LYS A C 1
ATOM 1722 O O . LYS A 1 213 ? 5.876 -3.883 8.385 1.00 97.75 213 LYS A O 1
ATOM 1727 N N . LEU A 1 214 ? 6.266 -3.733 10.598 1.00 97.69 214 LEU A N 1
ATOM 1728 C CA . LEU A 1 214 ? 6.488 -2.293 10.621 1.00 97.69 214 LEU A CA 1
ATOM 1729 C C . LEU A 1 214 ? 7.976 -1.996 10.471 1.00 97.69 214 LEU A C 1
ATOM 1731 O O . LEU A 1 214 ? 8.792 -2.505 11.235 1.00 97.69 214 LEU A O 1
ATOM 1735 N N . VAL A 1 215 ? 8.325 -1.153 9.504 1.00 97.38 215 VAL A N 1
ATOM 1736 C CA . VAL A 1 215 ? 9.712 -0.748 9.256 1.00 97.38 215 VAL A CA 1
ATOM 1737 C C . VAL A 1 215 ? 9.816 0.760 9.359 1.00 97.38 215 VAL A C 1
ATOM 1739 O O . VAL A 1 215 ? 9.097 1.483 8.677 1.00 97.38 215 VAL A O 1
ATOM 1742 N N . LYS A 1 216 ? 10.726 1.250 10.200 1.00 97.06 216 LYS A N 1
ATOM 1743 C CA . LYS A 1 216 ? 11.004 2.686 10.297 1.00 97.06 216 LYS A CA 1
ATOM 1744 C C . LYS A 1 216 ? 11.943 3.119 9.169 1.00 97.06 216 LYS A C 1
ATOM 1746 O O . LYS A 1 216 ? 12.888 2.383 8.872 1.00 97.06 216 LYS A O 1
ATOM 1751 N N . PRO A 1 217 ? 11.725 4.295 8.558 1.00 95.69 217 PRO A N 1
ATOM 1752 C CA . PRO A 1 217 ? 12.625 4.791 7.534 1.00 95.69 217 PRO A CA 1
ATOM 1753 C C . PRO A 1 217 ? 14.008 5.082 8.116 1.00 95.69 217 PRO A C 1
ATOM 1755 O O . PRO A 1 217 ? 14.149 5.474 9.277 1.00 95.69 217 PRO A O 1
ATOM 1758 N N . GLN A 1 218 ? 15.029 4.911 7.283 1.00 93.50 218 GLN A N 1
ATOM 1759 C CA . GLN A 1 218 ? 16.410 5.258 7.604 1.00 93.50 218 GLN A CA 1
ATOM 1760 C C . GLN A 1 218 ? 16.930 6.308 6.625 1.00 93.50 218 GLN A C 1
ATOM 1762 O O . GLN A 1 218 ? 16.317 6.569 5.590 1.00 93.50 218 GLN A O 1
ATOM 1767 N N . TYR A 1 219 ? 18.069 6.912 6.957 1.00 90.00 219 TYR A N 1
ATOM 1768 C CA . TYR A 1 219 ? 18.771 7.785 6.024 1.00 90.00 219 TYR A CA 1
ATOM 1769 C C . TYR A 1 219 ? 19.200 6.988 4.786 1.00 90.00 219 TYR A C 1
ATOM 1771 O O . TYR A 1 219 ? 19.799 5.922 4.912 1.00 90.00 219 TYR A O 1
ATOM 1779 N N . TYR A 1 220 ? 18.893 7.507 3.600 1.00 90.38 220 TYR A N 1
ATOM 1780 C CA . TYR A 1 220 ? 19.213 6.884 2.317 1.00 90.38 220 TYR A CA 1
ATOM 1781 C C . TYR A 1 220 ? 19.400 7.956 1.238 1.00 90.38 220 TYR A C 1
ATOM 1783 O O . TYR A 1 220 ? 18.916 9.079 1.403 1.00 90.38 220 TYR A O 1
ATOM 1791 N N . LEU A 1 221 ? 20.108 7.604 0.155 1.00 86.19 221 LEU A N 1
ATOM 1792 C CA . LEU A 1 221 ? 20.316 8.433 -1.048 1.00 86.19 221 LEU A CA 1
ATOM 1793 C C . LEU A 1 221 ? 20.538 9.926 -0.741 1.00 86.19 221 LEU A C 1
ATOM 1795 O O . LEU A 1 221 ? 19.797 10.790 -1.217 1.00 86.19 221 LEU A O 1
ATOM 1799 N N . ASP A 1 222 ? 21.541 10.205 0.094 1.00 87.25 222 ASP A N 1
ATOM 1800 C CA . ASP A 1 222 ? 21.971 11.558 0.462 1.00 87.25 222 ASP A CA 1
ATOM 1801 C C . ASP A 1 222 ? 20.849 12.453 1.020 1.00 87.25 222 ASP A C 1
ATOM 1803 O O . ASP A 1 222 ? 20.724 13.629 0.679 1.00 87.25 222 ASP A O 1
ATOM 1807 N N . GLY A 1 223 ? 20.007 11.887 1.889 1.00 85.31 223 GLY A N 1
ATOM 1808 C CA . GLY A 1 223 ? 18.925 12.621 2.547 1.00 85.31 223 GLY A CA 1
ATOM 1809 C C . GLY A 1 223 ? 17.655 12.668 1.707 1.00 85.31 223 GLY A C 1
ATOM 1810 O O . GLY A 1 223 ? 16.949 13.678 1.684 1.00 85.31 223 GLY A O 1
ATOM 1811 N N . ALA A 1 224 ? 17.363 11.584 0.989 1.00 89.69 224 ALA A N 1
ATOM 1812 C CA . ALA A 1 224 ? 16.075 11.416 0.342 1.00 89.69 224 ALA A CA 1
ATOM 1813 C C . ALA A 1 224 ? 14.931 11.385 1.361 1.00 89.69 224 ALA A C 1
ATOM 1815 O O . ALA A 1 224 ? 15.115 11.037 2.529 1.00 89.69 224 ALA A O 1
ATOM 1816 N N . ASP A 1 225 ? 13.745 11.792 0.906 1.00 93.19 225 ASP A N 1
ATOM 1817 C CA . ASP A 1 225 ? 12.578 11.938 1.769 1.00 93.19 225 ASP A CA 1
ATOM 1818 C C . ASP A 1 225 ? 12.232 10.579 2.418 1.00 93.19 225 ASP A C 1
ATOM 1820 O O . ASP A 1 225 ? 11.953 9.610 1.695 1.00 93.19 225 ASP A O 1
ATOM 1824 N N . PRO A 1 226 ? 12.262 10.481 3.763 1.00 93.88 226 PRO A N 1
ATOM 1825 C CA . PRO A 1 226 ? 11.964 9.257 4.500 1.00 93.88 226 PRO A CA 1
ATOM 1826 C C . PRO A 1 226 ? 10.620 8.619 4.139 1.00 93.88 226 PRO A C 1
ATOM 1828 O O . PRO A 1 226 ? 10.487 7.403 4.257 1.00 93.88 226 PRO A O 1
ATOM 1831 N N . TRP A 1 227 ? 9.640 9.395 3.664 1.00 94.31 227 TRP A N 1
ATOM 1832 C CA . TRP A 1 227 ? 8.328 8.883 3.250 1.00 94.31 227 TRP A CA 1
ATOM 1833 C C . TRP A 1 227 ? 8.388 7.886 2.086 1.00 94.31 227 TRP A C 1
ATOM 1835 O O . TRP A 1 227 ? 7.499 7.046 1.953 1.00 94.31 227 TRP A O 1
ATOM 1845 N N . PHE A 1 228 ? 9.442 7.940 1.268 1.00 95.06 228 PHE A N 1
ATOM 1846 C CA . PHE A 1 228 ? 9.640 7.045 0.122 1.00 95.06 228 PHE A CA 1
ATOM 1847 C C . PHE A 1 228 ? 10.734 5.993 0.361 1.00 95.06 228 PHE A C 1
ATOM 1849 O O . PHE A 1 228 ? 11.147 5.305 -0.572 1.00 95.06 228 PHE A O 1
ATOM 1856 N N . TYR A 1 229 ? 11.168 5.810 1.616 1.00 96.50 229 TYR A N 1
ATOM 1857 C CA . TYR A 1 229 ? 12.212 4.845 1.979 1.00 96.50 229 TYR A CA 1
ATOM 1858 C C . TYR A 1 229 ? 11.901 3.410 1.528 1.00 96.50 229 TYR A C 1
ATOM 1860 O O . TYR A 1 229 ? 12.823 2.669 1.201 1.00 96.50 229 TYR A O 1
ATOM 1868 N N . SER A 1 230 ? 10.624 3.017 1.436 1.00 96.50 230 SER A N 1
ATOM 1869 C CA . SER A 1 230 ? 10.218 1.688 0.950 1.00 96.50 230 SER A CA 1
ATOM 1870 C C . SER A 1 230 ? 10.792 1.349 -0.430 1.00 96.50 230 SER A C 1
ATOM 1872 O O . SER A 1 230 ? 11.130 0.194 -0.680 1.00 96.50 230 SER A O 1
ATOM 1874 N N . LEU A 1 231 ? 10.946 2.343 -1.313 1.00 96.19 231 LEU A N 1
ATOM 1875 C CA . LEU A 1 231 ? 11.522 2.134 -2.644 1.00 96.19 231 LEU A CA 1
ATOM 1876 C C . LEU A 1 231 ? 12.979 1.666 -2.548 1.00 96.19 231 LEU A C 1
ATOM 1878 O O . LEU A 1 231 ? 13.403 0.753 -3.248 1.00 96.19 231 LEU A O 1
ATOM 1882 N N . HIS A 1 232 ? 13.742 2.248 -1.626 1.00 95.50 232 HIS A N 1
ATOM 1883 C CA . HIS A 1 232 ? 15.101 1.804 -1.336 1.00 95.50 232 HIS A CA 1
ATOM 1884 C C . HIS A 1 232 ? 15.117 0.491 -0.543 1.00 95.50 232 HIS A C 1
ATOM 1886 O O . HIS A 1 232 ? 15.906 -0.396 -0.849 1.00 95.50 232 HIS A O 1
ATOM 1892 N N . TYR A 1 233 ? 14.210 0.326 0.425 1.00 95.50 233 TYR A N 1
ATOM 1893 C CA . TYR A 1 233 ? 14.129 -0.859 1.282 1.00 95.50 233 TYR A CA 1
ATOM 1894 C C . TYR A 1 233 ? 14.001 -2.170 0.494 1.00 95.50 233 TYR A C 1
ATOM 1896 O O . TYR A 1 233 ? 14.623 -3.161 0.886 1.00 95.50 233 TYR A O 1
ATOM 1904 N N . PHE A 1 234 ? 13.222 -2.150 -0.595 1.00 96.62 234 PHE A N 1
ATOM 1905 C CA . PHE A 1 234 ? 13.004 -3.283 -1.503 1.00 96.62 234 PHE A CA 1
ATOM 1906 C C . PHE A 1 234 ? 13.897 -3.270 -2.750 1.00 96.62 234 PHE A C 1
ATOM 1908 O O . PHE A 1 234 ? 13.795 -4.177 -3.571 1.00 96.62 234 PHE A O 1
ATOM 1915 N N . SER A 1 235 ? 14.756 -2.265 -2.924 1.00 95.62 235 SER A N 1
ATOM 1916 C CA . SER A 1 235 ? 15.780 -2.295 -3.972 1.00 95.62 235 SER A CA 1
ATOM 1917 C C . SER A 1 235 ? 16.894 -3.269 -3.593 1.00 95.62 235 SER A C 1
ATOM 1919 O O . SER A 1 235 ? 17.124 -3.551 -2.414 1.00 95.62 235 SER A O 1
ATOM 1921 N N . LYS A 1 236 ? 17.616 -3.773 -4.594 1.00 91.94 236 LYS A N 1
ATOM 1922 C CA . LYS A 1 236 ? 18.737 -4.689 -4.385 1.00 91.94 236 LYS A CA 1
ATOM 1923 C C . LYS A 1 236 ? 19.786 -4.050 -3.478 1.00 91.94 236 LYS A C 1
ATOM 1925 O O . LYS A 1 236 ? 20.346 -3.003 -3.801 1.00 91.94 236 LYS A O 1
ATOM 1930 N N . ARG A 1 237 ? 20.090 -4.724 -2.371 1.00 76.12 237 ARG A N 1
ATOM 1931 C CA . ARG A 1 237 ? 21.123 -4.290 -1.425 1.00 76.12 237 ARG A CA 1
ATOM 1932 C C . ARG A 1 237 ? 22.503 -4.758 -1.855 1.00 76.12 237 ARG A C 1
ATOM 1934 O O . ARG A 1 237 ? 22.666 -5.848 -2.412 1.00 76.12 237 ARG A O 1
ATOM 1941 N N . THR A 1 238 ? 23.520 -3.955 -1.563 1.00 64.69 238 THR A N 1
ATOM 1942 C CA . THR A 1 238 ? 24.902 -4.441 -1.641 1.00 64.69 238 THR A CA 1
ATOM 1943 C C . THR A 1 238 ? 25.186 -5.357 -0.447 1.00 64.69 238 THR A C 1
ATOM 1945 O O . THR A 1 238 ? 24.632 -5.171 0.631 1.00 64.69 238 THR A O 1
ATOM 1948 N N . ILE A 1 239 ? 26.045 -6.368 -0.629 1.00 51.47 239 ILE A N 1
ATOM 1949 C CA . ILE A 1 239 ? 26.296 -7.468 0.335 1.00 51.47 239 ILE A CA 1
ATOM 1950 C C . ILE A 1 239 ? 26.690 -6.976 1.752 1.00 51.47 239 ILE A C 1
ATOM 1952 O O . ILE A 1 239 ? 26.577 -7.725 2.718 1.00 51.47 239 ILE A O 1
ATOM 1956 N N . ASN A 1 240 ? 27.103 -5.713 1.894 1.00 45.88 240 ASN A N 1
ATOM 1957 C CA . ASN A 1 240 ? 27.557 -5.121 3.153 1.00 45.88 240 ASN A CA 1
ATOM 1958 C C . ASN A 1 240 ? 26.486 -4.311 3.908 1.00 45.88 240 ASN A C 1
ATOM 1960 O O . ASN A 1 240 ? 26.771 -3.811 4.995 1.00 45.88 240 ASN A O 1
ATOM 1964 N N . GLU A 1 241 ? 25.276 -4.154 3.369 1.00 57.00 241 GLU A N 1
ATOM 1965 C CA . GLU A 1 241 ? 24.187 -3.470 4.071 1.00 57.00 241 GLU A CA 1
ATOM 1966 C C . GLU A 1 241 ? 23.510 -4.432 5.051 1.00 57.00 241 GLU A C 1
ATOM 1968 O O . GLU A 1 241 ? 22.806 -5.368 4.665 1.00 57.00 241 GLU A O 1
ATOM 1973 N N . THR A 1 242 ? 23.725 -4.213 6.348 1.00 49.25 242 THR A N 1
ATOM 1974 C CA . THR A 1 242 ? 23.062 -4.976 7.405 1.00 49.25 242 THR A CA 1
ATOM 1975 C C . THR A 1 242 ? 21.546 -4.779 7.352 1.00 49.25 242 THR A C 1
ATOM 1977 O O . THR A 1 242 ? 21.041 -3.668 7.198 1.00 49.25 242 THR A O 1
ATOM 1980 N N . ILE A 1 243 ? 20.805 -5.881 7.489 1.00 49.25 243 ILE A N 1
ATOM 1981 C CA . ILE A 1 243 ? 19.343 -5.878 7.599 1.00 49.25 243 ILE A CA 1
ATOM 1982 C C . ILE A 1 243 ? 18.985 -5.435 9.027 1.00 49.25 243 ILE A C 1
ATOM 1984 O O . ILE A 1 243 ? 19.358 -6.133 9.973 1.00 49.25 243 ILE A O 1
ATOM 1988 N N . PRO A 1 244 ? 18.277 -4.312 9.230 1.00 52.75 244 PRO A N 1
ATOM 1989 C CA . PRO A 1 244 ? 17.682 -4.014 10.525 1.00 52.75 244 PRO A CA 1
ATOM 1990 C C . PRO A 1 244 ? 16.513 -4.978 10.762 1.00 52.75 244 PRO A C 1
ATOM 1992 O O . PRO A 1 244 ? 15.709 -5.200 9.850 1.00 52.75 244 PRO A O 1
ATOM 1995 N N . GLY A 1 245 ? 16.464 -5.556 11.966 1.00 42.19 245 GLY A N 1
ATOM 1996 C CA . GLY A 1 245 ? 15.360 -6.400 12.436 1.00 42.19 245 GLY A CA 1
ATOM 1997 C C . GLY A 1 245 ? 14.027 -5.668 12.486 1.00 42.19 245 GLY A C 1
ATOM 1998 O O . GLY A 1 245 ? 14.041 -4.434 12.702 1.00 42.19 245 GLY A O 1
#

Radius of gyration: 18.0 Å; chains: 1; bounding box: 51×36×49 Å

Sequence (245 aa):
MANFLPIIPCHLYIVTDSESASEVERLRADFPNETKVIVKSFSDLIEAKRMTMWVEQTQLDHEKHHTPELYVIWNEKVHLLMEAIEENPFDSDYFLWTDIGCFRDAERAEKLTSYPDTYTTSSLLGTNNVFFLQVGNFRQEHQIIGENGLPINHFQYDVCLGGGVFGGHANAVRQYSQQYYKTMDLMQSNGIFIGKDQNVMSTVAVLYPNLVKLVKPQYYLDGADPWFYSLHYFSKRTINETIPG

Foldseek 3Di:
DLQDQQQAQAQDEAEDAPVCQVVSCVSNVVRPLRYDYHHDDLCRQPCVVVLVLLQVLCVVAPPNPDHSSLLSVLLSQLVSQLVCLVPVSPVDQKTKAAAPCLRPDNVVSNVLNQPQPRVLQCVQAPAQAKEWEFAFDDDPQQLDADPLRFRPDFCSPPQGTQSRMMITGSNLSVVVSVQLVVQLVSCSVVVHRSSHSSRSVSRSCSNPVRSHDYDYFDDDDPRPDSSSSVSVSSGDDDPPDDDDD

pLDDT: mean 94.62, std 8.56, range [42.19, 98.81]

Secondary structure (DSSP, 8-state):
-TTTTTT--S-EEEEE-TTTHHHHHHHTTT-SSSEEEEE--GGGSTGGGGHHHHHHHHHH-S-TT--HHHHHHHHHHHHHHHHHHHH-TT--SEEEEE-TT----HHHHHTTTTPSPHHHHHHHHTTT-EEEEE-SPPPGGGG-B-TTSSBSS-GGG---EEEEEEEEEHHHHHHHHHHHHHHHHHHHHTT---SSHHHHHHHHHHH-GGGEEEE-----TTT--GGGHHHHHTSPPPTT-PPP-

InterPro domains:
  IPR011735 WlaTC/HtrL glycosyltransferase [PF09612] (43-219)

Organism: Hypsibius exemplaris (NCBI:txid2072580)